Protein AF-A0A941DDN1-F1 (afdb_monomer_lite)

Organism: NCBI:txid2828731

Sequence (204 aa):
MIKHFYTEAQYGYQKQLVKYAGRIYDLDSFNKDPHLANAIAEAEYLRQGVVDERAVRASAGLTMMAAIWVFCLAFFYGMFLPITLFATYSFFDFVLRVFVGVQYSPSMVVSAWISQRVLNMQPEWVSAMPKRFAWTIGVILSGTVAFLFWTGKNGLSTQLICAVCVLFTWMESAFAYCAGCHIYKLLNFKSEACNGASCEVTLK

Radius of gyration: 19.06 Å; chains: 1; bounding box: 53×32×53 Å

InterPro domains:
  IPR025508 Domain of unknown function DUF4395 [PF14340] (51-187)

pLDDT: mean 80.27, std 16.47, range [28.11, 95.62]

Structure (mmCIF, N/CA/C/O backbone):
data_AF-A0A941DDN1-F1
#
_entry.id   AF-A0A941DDN1-F1
#
loop_
_atom_site.group_PDB
_atom_site.id
_atom_site.type_symbol
_atom_site.label_atom_id
_atom_site.label_alt_id
_atom_site.label_comp_id
_atom_site.label_asym_id
_atom_site.label_entity_id
_atom_site.label_seq_id
_atom_site.pdbx_PDB_ins_code
_atom_site.Cartn_x
_atom_site.Cartn_y
_atom_site.Cartn_z
_atom_site.occupancy
_atom_site.B_iso_or_equiv
_atom_site.auth_seq_id
_atom_site.auth_comp_id
_atom_site.auth_asym_id
_atom_site.auth_atom_id
_atom_site.pdbx_PDB_model_num
ATOM 1 N N . MET A 1 1 ? -32.326 -3.052 2.461 1.00 28.55 1 MET A N 1
ATOM 2 C CA . MET A 1 1 ? -31.725 -4.256 1.847 1.00 28.55 1 MET A CA 1
ATOM 3 C C . MET A 1 1 ? -30.256 -3.999 1.467 1.00 28.55 1 MET A C 1
ATOM 5 O O . MET A 1 1 ? -29.885 -4.161 0.321 1.00 28.55 1 MET A O 1
ATOM 9 N N . ILE A 1 2 ? -29.413 -3.572 2.422 1.00 31.44 2 ILE A N 1
ATOM 10 C CA . ILE A 1 2 ? -27.939 -3.480 2.278 1.00 31.44 2 ILE A CA 1
ATOM 11 C C . ILE A 1 2 ? -27.334 -3.793 3.661 1.00 31.44 2 ILE A C 1
ATOM 13 O O . ILE A 1 2 ? -26.754 -2.936 4.316 1.00 31.44 2 ILE A O 1
ATOM 17 N N . LYS A 1 3 ? -27.600 -5.001 4.176 1.00 31.92 3 LYS 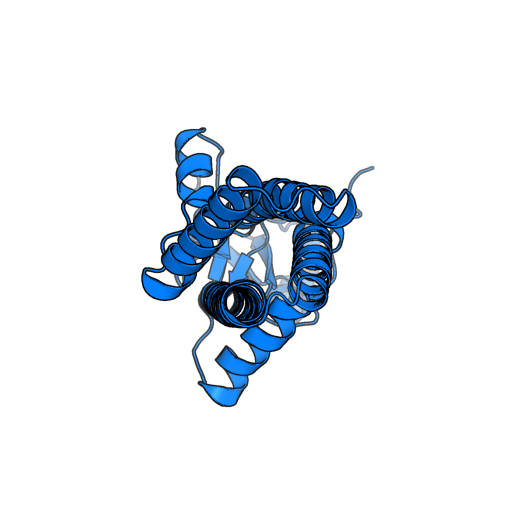A N 1
ATOM 18 C CA . LYS A 1 3 ? -27.091 -5.495 5.474 1.00 31.92 3 LYS A CA 1
ATOM 19 C C . LYS A 1 3 ? -26.046 -6.616 5.316 1.00 31.92 3 LYS A C 1
ATOM 21 O O . LYS A 1 3 ? -25.711 -7.267 6.291 1.00 31.92 3 LYS A O 1
ATOM 26 N N . HIS A 1 4 ? -25.530 -6.848 4.106 1.00 32.06 4 HIS A N 1
ATOM 27 C CA . HIS A 1 4 ? -24.794 -8.080 3.781 1.00 32.06 4 HIS A CA 1
ATOM 28 C C . HIS A 1 4 ? -23.330 -7.925 3.371 1.00 32.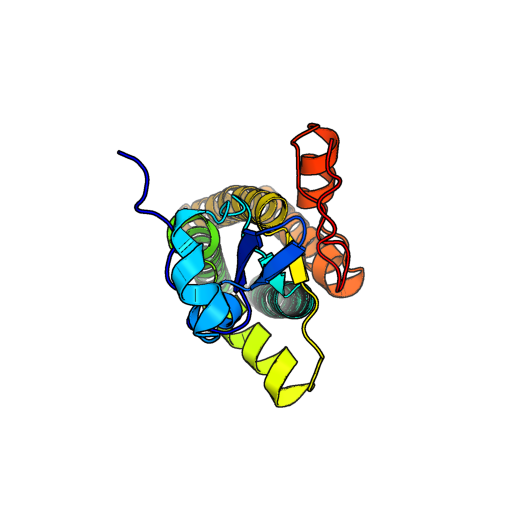06 4 HIS A C 1
ATOM 30 O O . HIS A 1 4 ? -22.778 -8.841 2.779 1.00 32.06 4 HIS A O 1
ATOM 36 N N . PHE A 1 5 ? -22.660 -6.825 3.702 1.00 37.69 5 PHE A N 1
ATOM 37 C CA . PHE A 1 5 ? -21.230 -6.737 3.415 1.00 37.69 5 PHE A CA 1
ATOM 38 C C . PHE A 1 5 ? -20.433 -6.466 4.685 1.00 37.69 5 PHE A C 1
ATOM 40 O O . PHE A 1 5 ? -20.684 -5.478 5.370 1.00 37.69 5 PHE A O 1
ATOM 47 N N . TYR A 1 6 ? -19.462 -7.352 4.921 1.00 36.25 6 TYR A N 1
ATOM 48 C CA . TYR A 1 6 ? -18.425 -7.329 5.956 1.00 36.25 6 TYR A CA 1
ATOM 49 C C . TYR A 1 6 ? -18.826 -7.911 7.318 1.00 36.25 6 TYR A C 1
ATOM 51 O O . TYR A 1 6 ? -18.727 -7.254 8.344 1.00 36.25 6 TYR A O 1
ATOM 59 N N . THR A 1 7 ? -19.231 -9.179 7.316 1.00 37.19 7 THR A N 1
ATOM 60 C CA . THR A 1 7 ? -18.879 -10.109 8.404 1.00 37.19 7 THR A CA 1
ATOM 61 C C . THR A 1 7 ? -17.754 -11.006 7.884 1.00 37.19 7 THR A C 1
ATOM 63 O O . THR A 1 7 ? -17.615 -11.120 6.669 1.00 37.19 7 THR A O 1
ATOM 66 N N . GLU A 1 8 ? -16.963 -11.583 8.789 1.00 39.62 8 GLU A N 1
ATOM 67 C CA . GLU A 1 8 ? -15.705 -12.336 8.593 1.00 39.62 8 GLU A CA 1
ATOM 68 C C . GLU A 1 8 ? -14.453 -11.508 8.934 1.00 39.62 8 GLU A C 1
ATOM 70 O O . GLU A 1 8 ? -13.755 -10.980 8.072 1.00 39.62 8 GLU A O 1
ATOM 75 N N . ALA A 1 9 ? -14.181 -11.418 10.239 1.00 41.25 9 ALA A N 1
ATOM 76 C CA . ALA A 1 9 ? -12.870 -11.142 10.813 1.00 41.25 9 ALA A CA 1
ATOM 77 C C . ALA A 1 9 ? -12.271 -12.483 11.272 1.00 41.25 9 ALA A C 1
ATOM 79 O O . ALA A 1 9 ? -12.445 -12.881 12.417 1.00 41.25 9 ALA A O 1
ATOM 80 N N . GLN A 1 10 ? -11.612 -13.230 10.380 1.00 38.38 10 GLN A N 1
ATOM 81 C CA . GLN A 1 10 ? -11.041 -14.545 10.741 1.00 38.38 10 GLN A CA 1
ATOM 82 C C . GLN A 1 10 ? -9.511 -14.538 10.915 1.00 38.38 10 GLN A C 1
ATOM 84 O O . GLN A 1 10 ? -8.949 -15.535 11.357 1.00 38.38 10 GLN A O 1
ATOM 89 N N . TYR A 1 11 ? -8.821 -13.417 10.651 1.00 44.19 11 TYR A N 1
ATOM 90 C CA . TYR A 1 11 ? -7.345 -13.364 10.663 1.00 44.19 11 TYR A CA 1
ATOM 91 C C . TYR A 1 11 ? -6.697 -12.369 11.645 1.00 44.19 11 TYR A C 1
ATOM 93 O O . TYR A 1 11 ? -5.494 -12.141 11.583 1.00 44.19 11 TYR A O 1
ATOM 101 N N . GLY A 1 12 ? -7.441 -11.809 12.603 1.00 53.00 12 GLY A N 1
ATOM 102 C CA . GLY A 1 12 ? -6.849 -11.163 13.789 1.00 53.00 12 GLY A CA 1
ATOM 103 C C . GLY A 1 12 ? -6.121 -9.822 13.586 1.00 53.00 12 GLY A C 1
ATOM 104 O O . GLY A 1 12 ? -5.553 -9.316 14.549 1.00 53.00 12 GLY A O 1
ATOM 105 N N . TYR A 1 13 ? -6.147 -9.219 12.391 1.00 58.56 13 TYR A N 1
ATOM 106 C CA . TYR A 1 13 ? -5.602 -7.870 12.121 1.00 58.56 13 TYR A CA 1
ATOM 107 C C . TYR A 1 13 ? -6.623 -6.887 11.522 1.00 58.56 13 TYR A C 1
ATOM 109 O O . TYR A 1 13 ? -6.272 -5.753 11.196 1.00 58.56 13 TYR A O 1
ATOM 117 N N . GLN A 1 14 ? -7.891 -7.291 11.409 1.00 69.44 14 GLN A N 1
ATOM 118 C CA . GLN A 1 14 ? -9.034 -6.410 11.170 1.00 69.44 14 GLN A CA 1
ATOM 119 C C . GLN A 1 14 ? -10.155 -6.802 12.140 1.00 69.44 14 GLN A C 1
ATOM 121 O O . GLN A 1 14 ? -10.380 -7.994 12.336 1.00 69.44 14 GLN A O 1
ATOM 126 N N . LYS A 1 15 ? -10.859 -5.828 12.729 1.00 71.25 15 LYS A N 1
ATOM 127 C CA . LYS A 1 15 ? -11.996 -6.071 13.635 1.00 71.25 15 LYS A CA 1
ATOM 128 C C . LYS A 1 15 ? -13.192 -5.192 13.301 1.00 71.25 15 LYS A C 1
ATOM 130 O O . LYS A 1 15 ? -13.040 -4.114 12.717 1.00 71.25 15 LYS A O 1
ATOM 135 N N . GLN A 1 16 ? -14.376 -5.661 13.681 1.00 73.94 16 GLN A N 1
ATOM 136 C CA . GLN A 1 16 ? -15.615 -4.896 13.610 1.00 73.94 16 GLN A CA 1
ATOM 137 C C . GLN A 1 16 ? -16.002 -4.440 15.015 1.00 73.94 16 GLN A C 1
ATOM 139 O O . GLN A 1 16 ? -15.954 -5.223 15.960 1.00 73.94 16 GLN A O 1
ATOM 144 N N . LEU A 1 17 ? -16.377 -3.170 15.151 1.00 73.06 17 LEU A N 1
ATOM 145 C CA . LEU A 1 17 ? -16.712 -2.582 16.442 1.00 73.06 17 LEU A CA 1
ATOM 146 C C . LEU A 1 17 ? -18.216 -2.348 16.565 1.00 73.06 17 LEU A C 1
ATOM 148 O O . LEU A 1 17 ? -18.903 -2.025 15.593 1.00 73.06 17 LEU A O 1
ATOM 152 N N . VAL A 1 18 ? -18.711 -2.482 17.789 1.00 74.12 18 VAL A N 1
ATOM 153 C CA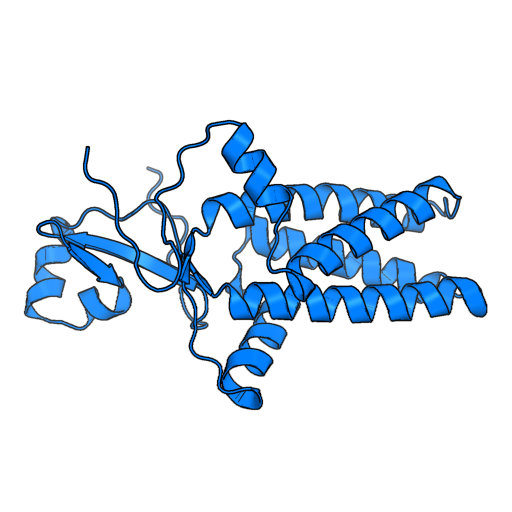 . VAL A 1 18 ? -20.108 -2.254 18.148 1.00 74.12 18 VAL A CA 1
ATOM 154 C C . VAL A 1 18 ? -20.165 -1.299 19.327 1.00 74.12 18 VAL A C 1
ATOM 156 O O . VAL A 1 18 ? -19.365 -1.391 20.256 1.00 74.12 18 VAL A O 1
ATOM 159 N N . LYS A 1 19 ? -21.119 -0.378 19.303 1.00 73.62 19 LYS A N 1
ATOM 160 C CA . LYS A 1 19 ? -21.375 0.564 20.383 1.00 73.62 19 LYS A CA 1
ATOM 161 C C . LYS A 1 19 ? -22.639 0.155 21.137 1.00 73.62 19 LYS A C 1
ATOM 163 O O . LYS A 1 19 ? -23.705 0.020 20.547 1.00 73.62 19 LYS A O 1
ATOM 168 N N . TYR A 1 20 ? -22.523 -0.011 22.450 1.00 72.44 20 TYR A N 1
ATOM 169 C CA . TYR A 1 20 ? -23.627 -0.374 23.338 1.00 72.44 20 TYR A CA 1
ATOM 170 C C . TYR A 1 20 ? -23.495 0.376 24.666 1.00 72.44 20 TYR A C 1
ATOM 172 O O . TYR A 1 20 ? -22.400 0.470 25.222 1.00 72.44 20 TYR A O 1
ATOM 180 N N . ALA A 1 21 ? -24.597 0.953 25.157 1.00 75.44 21 ALA A N 1
ATOM 181 C CA . ALA A 1 21 ? -24.641 1.722 26.408 1.00 75.44 21 ALA A CA 1
ATOM 182 C C . ALA A 1 21 ? -23.532 2.799 26.541 1.00 75.44 21 ALA A C 1
ATOM 184 O O . ALA A 1 21 ? -22.970 3.015 27.613 1.00 75.44 21 ALA A O 1
ATOM 185 N N . GLY A 1 22 ? -23.177 3.462 25.432 1.00 69.81 22 GLY A N 1
ATOM 186 C CA . GLY A 1 22 ? -22.146 4.509 25.400 1.00 69.81 22 GLY A CA 1
ATOM 187 C C . GLY A 1 22 ? -20.694 4.010 25.440 1.00 69.81 22 GLY A C 1
ATOM 188 O O . GLY A 1 22 ? -19.783 4.833 25.413 1.00 69.81 22 GLY A O 1
ATOM 189 N N . ARG A 1 23 ? -20.459 2.692 25.460 1.00 68.44 23 ARG A N 1
ATOM 190 C CA . ARG A 1 23 ? -19.129 2.068 25.364 1.00 68.44 23 ARG A CA 1
ATOM 191 C C . ARG A 1 23 ? -18.968 1.333 24.034 1.00 68.44 23 ARG A C 1
ATOM 193 O O . ARG A 1 23 ? -19.955 0.938 23.414 1.00 68.44 23 ARG A O 1
ATOM 200 N N . ILE A 1 24 ? -17.724 1.159 23.597 1.00 69.94 24 ILE A N 1
ATOM 201 C CA . ILE A 1 24 ? -17.389 0.399 22.388 1.00 69.94 24 ILE A CA 1
ATOM 202 C C . ILE A 1 24 ? -16.845 -0.963 22.789 1.00 69.94 24 ILE A C 1
ATOM 204 O O . ILE A 1 24 ? -15.991 -1.063 23.669 1.00 69.94 24 ILE A O 1
ATOM 208 N N . TYR A 1 25 ? -17.309 -1.988 22.091 1.00 70.06 25 TYR A N 1
ATOM 209 C CA . TYR A 1 25 ? -16.867 -3.360 22.233 1.00 70.06 25 TYR A CA 1
ATOM 210 C C . TYR A 1 25 ? -16.423 -3.907 20.877 1.00 70.06 25 TYR A C 1
ATOM 212 O O . TYR A 1 25 ? -16.949 -3.532 19.826 1.00 70.06 25 TYR A O 1
ATOM 220 N N . ASP A 1 26 ? -15.451 -4.811 20.911 1.00 73.56 26 ASP A N 1
ATOM 221 C CA . ASP A 1 26 ? -15.153 -5.685 19.780 1.00 73.56 26 ASP A CA 1
ATOM 222 C C . ASP A 1 26 ? -16.325 -6.653 19.583 1.00 73.56 26 ASP A C 1
ATOM 224 O O . ASP A 1 26 ? -16.812 -7.218 20.565 1.00 73.56 26 ASP A O 1
ATOM 228 N N . LEU A 1 27 ? -16.787 -6.841 18.346 1.00 74.19 27 LEU A N 1
ATOM 229 C CA . LEU A 1 27 ? -17.940 -7.694 18.046 1.00 74.19 27 LEU A CA 1
ATOM 230 C C . LEU A 1 27 ? -17.730 -9.130 18.552 1.00 74.19 27 LEU A C 1
ATOM 232 O O . LEU A 1 27 ? -18.651 -9.732 19.104 1.00 74.19 27 LEU A O 1
ATOM 236 N N . ASP A 1 28 ? -16.511 -9.656 18.423 1.00 73.81 28 ASP A N 1
ATOM 237 C CA . ASP A 1 28 ? -16.180 -11.017 18.855 1.00 73.81 28 ASP A CA 1
ATOM 238 C C . ASP A 1 28 ? -16.213 -11.168 20.381 1.00 73.81 28 ASP A C 1
ATOM 240 O O . ASP A 1 28 ? -16.624 -12.208 20.899 1.00 73.81 28 ASP A O 1
ATOM 244 N N . SER A 1 29 ? -15.795 -10.133 21.114 1.00 71.38 29 SER A N 1
ATOM 245 C CA . SER A 1 29 ? -15.918 -10.088 22.574 1.00 71.38 29 SER A CA 1
ATOM 246 C C . SER A 1 29 ? -17.378 -9.925 22.990 1.00 71.38 29 SER A C 1
ATOM 248 O O . SER A 1 29 ? -17.846 -10.640 23.869 1.00 71.38 29 SER A O 1
ATOM 250 N N . PHE A 1 30 ? -18.117 -9.052 22.301 1.00 73.81 30 PHE A N 1
ATOM 251 C CA . PHE A 1 30 ? -19.527 -8.776 22.566 1.00 73.81 30 PHE A CA 1
ATOM 252 C C . PHE A 1 30 ? -20.404 -10.024 22.418 1.00 73.81 30 PHE A C 1
ATOM 254 O O . PHE A 1 30 ? -21.305 -10.250 23.218 1.00 73.81 30 PHE A O 1
ATOM 261 N N . ASN A 1 31 ? -20.121 -10.859 21.416 1.00 75.94 31 ASN A N 1
ATOM 262 C CA . ASN A 1 31 ? -20.878 -12.082 21.157 1.00 75.94 31 ASN A CA 1
ATOM 263 C C . ASN A 1 31 ? -20.503 -13.242 22.104 1.00 75.94 31 ASN A C 1
ATOM 265 O O . ASN A 1 31 ? -21.291 -14.164 22.296 1.00 75.94 31 ASN A O 1
ATOM 269 N N . LYS A 1 32 ? -19.304 -13.216 22.705 1.00 80.88 32 LYS A N 1
ATOM 270 C CA . LYS A 1 32 ? -18.863 -14.236 23.673 1.00 80.88 32 LYS A CA 1
ATOM 271 C C . LYS A 1 32 ? -19.461 -14.043 25.064 1.00 80.88 32 LYS A C 1
ATOM 273 O O . LYS A 1 32 ? -19.631 -15.030 25.775 1.00 80.88 32 LYS A O 1
ATOM 278 N N . ASP A 1 33 ? -19.775 -12.809 25.448 1.00 78.50 33 ASP A N 1
ATOM 279 C CA . ASP A 1 33 ? -20.351 -12.507 26.756 1.00 78.50 33 ASP A CA 1
ATOM 280 C C . ASP A 1 33 ? -21.868 -12.767 26.750 1.00 78.50 33 ASP A C 1
ATOM 282 O O . ASP A 1 33 ? -22.607 -12.011 26.124 1.00 78.50 33 ASP A O 1
ATOM 286 N N . PRO A 1 34 ? -22.398 -13.772 27.475 1.00 77.81 34 PRO A N 1
ATOM 287 C CA . PRO A 1 34 ? -23.816 -14.147 27.391 1.00 77.81 34 PRO A CA 1
ATOM 288 C C . PRO A 1 34 ? -24.779 -13.042 27.858 1.00 77.81 34 PRO A C 1
ATOM 290 O O . PRO A 1 34 ? -25.910 -12.961 27.383 1.00 77.81 34 PRO A O 1
ATOM 293 N N . HIS A 1 35 ? -24.336 -1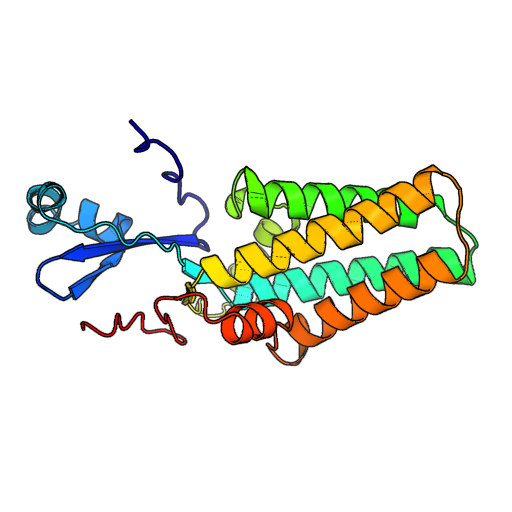2.155 28.756 1.00 74.56 35 HIS A N 1
ATOM 294 C CA . HIS A 1 35 ? -25.113 -10.984 29.180 1.00 74.56 35 HIS A CA 1
ATOM 295 C C . HIS A 1 35 ? -25.179 -9.883 28.111 1.00 74.56 35 HIS A C 1
ATOM 297 O O . HIS A 1 35 ? -26.161 -9.146 28.061 1.00 74.56 35 HIS A O 1
ATOM 303 N N . LEU A 1 36 ? -24.152 -9.773 27.265 1.00 74.38 36 LEU A N 1
ATOM 304 C CA . LEU A 1 36 ? -24.033 -8.754 26.222 1.00 74.38 36 LEU A CA 1
ATOM 305 C C . LEU A 1 36 ? -24.577 -9.263 24.877 1.00 74.38 36 LEU A C 1
ATOM 307 O O . LEU A 1 36 ? -25.210 -8.511 24.144 1.00 74.38 36 LEU A O 1
ATOM 311 N N . ALA A 1 37 ? -24.441 -10.562 24.603 1.00 71.44 37 ALA A N 1
ATOM 312 C CA . ALA A 1 37 ? -24.951 -11.230 23.409 1.00 71.44 37 ALA A CA 1
ATOM 313 C C . ALA A 1 37 ? -26.476 -11.073 23.246 1.00 71.44 37 ALA A C 1
ATOM 315 O O . ALA A 1 37 ? -26.977 -10.895 22.137 1.00 71.44 37 ALA A O 1
ATOM 316 N N . ASN A 1 38 ? -27.228 -11.039 24.350 1.00 75.94 38 ASN A N 1
ATOM 317 C CA . ASN A 1 38 ? -28.671 -10.772 24.312 1.00 75.94 38 ASN A CA 1
ATOM 318 C C . ASN A 1 38 ? -29.007 -9.315 23.946 1.00 75.94 38 ASN A C 1
ATOM 320 O O . ASN A 1 38 ? -30.122 -9.032 23.516 1.00 75.94 38 ASN A O 1
ATOM 324 N N . ALA A 1 39 ? -28.044 -8.400 24.073 1.00 74.25 39 ALA A N 1
ATOM 325 C CA . ALA A 1 39 ? -28.189 -6.983 23.768 1.00 74.25 39 ALA A CA 1
ATOM 326 C C . ALA A 1 39 ? -27.705 -6.603 22.352 1.00 74.25 39 ALA A C 1
ATOM 328 O O . ALA A 1 39 ? -27.707 -5.424 21.998 1.00 74.25 39 ALA A O 1
ATOM 329 N N . ILE A 1 40 ? -27.335 -7.577 21.502 1.00 71.44 40 ILE A N 1
ATOM 330 C CA . ILE A 1 40 ? -26.904 -7.331 20.106 1.00 71.44 40 ILE A CA 1
ATOM 331 C C . ILE A 1 40 ? -27.977 -6.565 19.318 1.00 71.44 40 ILE A C 1
ATOM 333 O O . ILE A 1 40 ? -27.647 -5.737 18.471 1.00 71.44 40 ILE A O 1
ATOM 337 N N . ALA A 1 41 ? -29.260 -6.803 19.611 1.00 71.25 41 ALA A N 1
ATOM 338 C CA . ALA A 1 41 ? -30.376 -6.130 18.945 1.00 71.25 41 ALA A CA 1
ATOM 339 C C . ALA A 1 41 ? -30.418 -4.610 19.195 1.00 71.25 41 ALA A C 1
ATOM 341 O O . ALA A 1 41 ? -30.941 -3.871 18.363 1.00 71.25 41 ALA A O 1
ATOM 342 N N . GLU A 1 42 ? -29.860 -4.147 20.315 1.00 75.75 42 GLU A N 1
ATOM 343 C CA . GLU A 1 42 ? -29.825 -2.736 20.720 1.00 75.75 42 GLU A CA 1
ATOM 344 C C . GLU A 1 42 ? -28.501 -2.053 20.358 1.00 75.75 42 GLU A C 1
ATOM 346 O O . GLU A 1 42 ? -28.347 -0.839 20.500 1.00 75.75 42 GLU A O 1
ATOM 351 N N . ALA A 1 43 ? -27.524 -2.834 19.908 1.00 68.25 43 ALA A N 1
ATOM 352 C CA . ALA A 1 43 ? -26.171 -2.373 19.704 1.00 68.25 43 ALA A CA 1
ATOM 353 C C . ALA A 1 43 ? -26.023 -1.672 18.337 1.00 68.25 43 ALA A C 1
ATOM 355 O O . ALA A 1 43 ? -26.427 -2.181 17.288 1.00 68.25 43 ALA A O 1
ATOM 356 N N . GLU A 1 44 ? -25.429 -0.478 18.335 1.00 72.25 44 GLU A N 1
ATOM 357 C CA . GLU A 1 44 ? -25.160 0.294 17.124 1.00 72.25 44 GLU A CA 1
ATOM 358 C C . GLU A 1 44 ? -23.852 -0.207 16.500 1.00 72.25 44 GLU A C 1
ATOM 360 O O . GLU A 1 44 ? -22.763 -0.005 17.042 1.00 72.25 44 GLU A O 1
ATOM 365 N N . TYR A 1 45 ? -23.939 -0.884 15.354 1.00 66.12 45 TYR A N 1
ATOM 366 C CA . TYR A 1 45 ? -22.749 -1.283 14.604 1.00 66.12 45 TYR A CA 1
ATOM 367 C C . TYR A 1 45 ? -22.003 -0.040 14.127 1.00 66.12 45 TYR A C 1
ATOM 369 O O . TYR A 1 45 ? -22.536 0.744 13.335 1.00 66.12 45 TYR A O 1
ATOM 377 N N . LEU A 1 46 ? -20.747 0.110 14.552 1.00 66.12 46 LEU A N 1
ATOM 378 C CA . LEU A 1 46 ? -19.901 1.149 13.992 1.00 66.12 46 LEU A CA 1
ATOM 379 C C . LEU A 1 46 ? -19.643 0.803 12.531 1.00 66.12 46 LEU A C 1
ATOM 381 O O . LEU A 1 46 ? -19.259 -0.312 12.169 1.00 66.12 46 LEU A O 1
ATOM 385 N N . ARG A 1 47 ? -19.877 1.786 11.661 1.00 60.28 47 ARG A N 1
ATOM 386 C CA . ARG A 1 47 ? -19.739 1.611 10.210 1.00 60.28 47 ARG A CA 1
ATOM 387 C C . ARG A 1 47 ? -18.279 1.412 9.790 1.00 60.28 47 ARG A C 1
ATOM 389 O O . ARG A 1 47 ? -18.011 1.102 8.630 1.00 60.28 47 ARG A O 1
ATOM 396 N N . GLN A 1 48 ? -17.342 1.629 10.711 1.00 68.31 48 GLN A N 1
ATOM 397 C CA . GLN A 1 48 ? -15.910 1.636 10.469 1.00 68.31 48 GLN A CA 1
ATOM 398 C C . GLN A 1 48 ? -15.271 0.398 11.098 1.00 68.31 48 GLN A C 1
ATOM 400 O O . GLN A 1 48 ? -15.287 0.215 12.312 1.00 68.31 48 GLN A O 1
ATOM 405 N N . GLY A 1 49 ? -14.688 -0.452 10.250 1.00 75.25 49 GLY A N 1
ATOM 406 C CA . GLY A 1 49 ? -13.754 -1.473 10.713 1.00 75.25 49 GLY A CA 1
ATOM 407 C C . GLY A 1 49 ? -12.458 -0.833 11.210 1.00 75.25 49 GLY A C 1
ATOM 408 O O . GLY A 1 49 ? -12.128 0.297 10.836 1.00 75.25 49 GLY A O 1
ATOM 409 N N . VAL A 1 50 ? -11.703 -1.572 12.012 1.00 79.00 50 VAL A N 1
ATOM 410 C CA . VAL A 1 50 ? -10.345 -1.203 12.431 1.00 79.00 50 VAL A CA 1
ATOM 411 C C . VAL A 1 50 ? -9.331 -2.177 11.861 1.00 79.00 50 VAL A C 1
ATOM 413 O O . VAL A 1 50 ? -9.662 -3.337 11.627 1.00 79.00 50 VAL A O 1
ATOM 416 N N . VAL A 1 51 ? -8.112 -1.704 11.629 1.00 83.38 51 VAL A N 1
ATOM 417 C CA . VAL A 1 51 ? -6.983 -2.485 11.111 1.00 83.38 51 VAL A CA 1
ATOM 418 C C . VAL A 1 51 ? -5.772 -2.270 12.018 1.00 83.38 51 VAL A C 1
ATOM 420 O O . VAL A 1 51 ? -5.622 -1.196 12.598 1.00 83.38 51 VAL A O 1
ATOM 423 N N . ASP A 1 52 ? -4.920 -3.286 12.144 1.00 86.00 52 ASP A N 1
ATOM 424 C CA . ASP A 1 52 ? -3.635 -3.178 12.841 1.00 86.00 52 ASP A CA 1
ATOM 425 C C . ASP A 1 52 ? -2.622 -2.349 12.025 1.00 86.00 52 ASP A C 1
ATOM 427 O O . ASP A 1 52 ? -2.138 -2.772 10.970 1.00 86.00 52 ASP A O 1
ATOM 431 N N . GLU A 1 53 ? -2.271 -1.168 12.529 1.00 86.81 53 GLU A N 1
ATOM 432 C CA . GLU A 1 53 ? -1.330 -0.231 11.912 1.00 86.81 53 GLU A CA 1
ATOM 433 C C . GLU A 1 53 ? 0.060 -0.842 11.747 1.00 86.81 53 GLU A C 1
ATOM 435 O O . GLU A 1 53 ? 0.735 -0.604 10.742 1.00 86.81 53 GLU A O 1
ATOM 440 N N . ARG A 1 54 ? 0.496 -1.678 12.695 1.00 87.69 54 ARG A N 1
ATOM 441 C CA . ARG A 1 54 ? 1.827 -2.294 12.638 1.00 87.69 54 ARG A CA 1
ATOM 442 C C . ARG A 1 54 ? 1.901 -3.328 11.524 1.00 87.69 54 ARG A C 1
ATOM 444 O O . ARG A 1 54 ? 2.879 -3.347 10.777 1.00 87.69 54 ARG A O 1
ATOM 451 N N . ALA A 1 55 ? 0.849 -4.129 11.358 1.00 89.50 55 ALA A N 1
ATOM 452 C CA . ALA A 1 55 ? 0.736 -5.071 10.247 1.00 89.50 55 ALA A CA 1
ATOM 453 C C . ALA A 1 55 ? 0.686 -4.349 8.888 1.00 89.50 55 ALA A C 1
ATOM 455 O O . ALA A 1 55 ? 1.343 -4.781 7.936 1.00 89.50 55 ALA A O 1
ATOM 456 N N . VAL A 1 56 ? -0.033 -3.223 8.797 1.00 90.69 56 VAL A N 1
ATOM 457 C CA . VAL A 1 56 ? -0.097 -2.401 7.575 1.00 90.69 56 VAL A CA 1
ATOM 458 C C . VAL A 1 56 ? 1.277 -1.835 7.221 1.00 90.69 56 VAL A C 1
ATOM 460 O O . VAL A 1 56 ? 1.718 -1.993 6.079 1.00 90.69 56 VAL A O 1
ATOM 463 N N . ARG A 1 57 ? 1.993 -1.255 8.190 1.00 91.38 57 ARG A N 1
ATOM 464 C CA . ARG A 1 57 ? 3.348 -0.712 7.993 1.00 91.38 57 ARG A CA 1
ATOM 465 C C . ARG A 1 57 ? 4.355 -1.786 7.596 1.00 91.38 57 ARG A C 1
ATOM 467 O O . ARG A 1 57 ? 5.154 -1.569 6.686 1.00 91.38 57 ARG A O 1
ATOM 474 N N . ALA A 1 58 ? 4.281 -2.961 8.220 1.00 92.75 58 ALA A N 1
ATOM 475 C CA . ALA A 1 58 ? 5.094 -4.109 7.833 1.00 92.75 58 ALA A CA 1
ATOM 476 C C . ALA A 1 58 ? 4.786 -4.562 6.393 1.00 92.75 58 ALA A C 1
ATOM 478 O O . ALA A 1 58 ? 5.7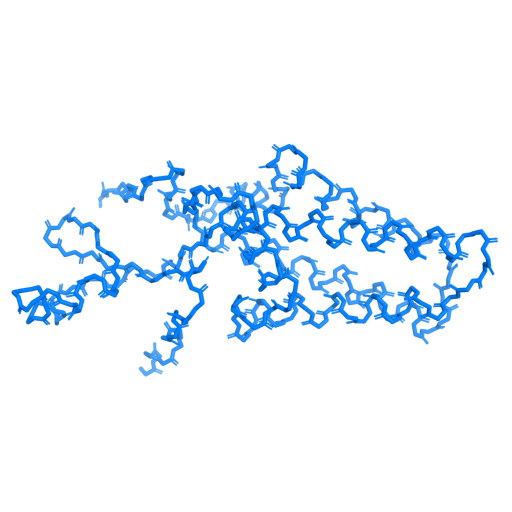07 -4.891 5.647 1.00 92.75 58 ALA A O 1
ATOM 479 N N . SER A 1 59 ? 3.516 -4.514 5.962 1.00 93.06 59 SER A N 1
ATOM 480 C CA . SER A 1 59 ? 3.140 -4.847 4.579 1.00 93.06 59 SER A CA 1
ATOM 481 C C . SER A 1 59 ? 3.741 -3.861 3.578 1.00 93.06 59 SER A C 1
ATOM 483 O O . SER A 1 59 ? 4.289 -4.282 2.561 1.00 93.06 59 SER A O 1
ATOM 485 N N . ALA A 1 60 ? 3.715 -2.561 3.900 1.00 93.62 60 ALA A N 1
ATOM 486 C CA . ALA A 1 60 ? 4.310 -1.518 3.073 1.00 93.62 60 ALA A CA 1
ATOM 487 C C . ALA A 1 60 ? 5.823 -1.738 2.925 1.00 93.62 60 ALA A C 1
ATOM 489 O O . ALA A 1 60 ? 6.333 -1.738 1.805 1.00 93.62 60 ALA A O 1
ATOM 490 N N . GLY A 1 61 ? 6.520 -2.035 4.029 1.00 94.00 61 GLY A N 1
ATOM 491 C CA . GLY A 1 61 ? 7.948 -2.364 4.016 1.00 94.00 61 GLY A CA 1
ATOM 492 C C . GLY A 1 61 ? 8.274 -3.595 3.162 1.00 94.00 61 GLY A C 1
ATOM 493 O O . GLY A 1 61 ? 9.195 -3.548 2.350 1.00 94.00 61 GLY A O 1
ATOM 494 N N . LEU A 1 62 ? 7.478 -4.666 3.268 1.00 94.06 62 LEU A N 1
ATOM 495 C CA . LEU A 1 62 ? 7.655 -5.879 2.462 1.00 94.06 62 LEU A CA 1
ATOM 496 C C . LEU A 1 62 ? 7.481 -5.596 0.961 1.00 94.06 62 LEU A C 1
ATOM 498 O O . LEU A 1 62 ? 8.325 -5.982 0.151 1.00 94.06 62 LEU A O 1
ATOM 502 N N . THR A 1 63 ? 6.410 -4.887 0.589 1.00 93.81 63 THR A N 1
ATOM 503 C CA . THR A 1 63 ? 6.160 -4.519 -0.814 1.00 93.81 63 THR A CA 1
ATOM 504 C C . THR A 1 63 ? 7.231 -3.582 -1.362 1.00 93.81 63 THR A C 1
ATOM 506 O O . THR A 1 63 ? 7.640 -3.739 -2.508 1.00 93.81 63 THR A O 1
ATOM 509 N N . MET A 1 64 ? 7.745 -2.665 -0.540 1.00 94.88 64 MET A N 1
ATOM 510 C CA . MET A 1 64 ? 8.828 -1.760 -0.908 1.00 94.88 64 MET A CA 1
ATOM 511 C C . MET A 1 64 ? 10.126 -2.526 -1.183 1.00 94.88 64 MET A C 1
ATOM 513 O O . MET A 1 64 ? 10.761 -2.295 -2.209 1.00 94.88 64 MET A O 1
ATOM 517 N N . MET A 1 65 ? 10.515 -3.461 -0.309 1.00 95.06 65 MET A N 1
ATOM 518 C CA . MET A 1 65 ? 11.716 -4.281 -0.515 1.00 95.06 65 MET A CA 1
ATOM 519 C C . MET A 1 65 ? 11.622 -5.101 -1.804 1.00 95.06 65 MET A C 1
ATOM 521 O O . MET A 1 65 ? 12.568 -5.118 -2.591 1.00 95.06 65 MET A O 1
ATOM 525 N N . ALA A 1 66 ? 10.469 -5.728 -2.055 1.00 94.94 66 ALA A N 1
ATOM 526 C CA . ALA A 1 66 ? 10.229 -6.469 -3.289 1.00 94.94 66 ALA A CA 1
ATOM 527 C C . ALA A 1 66 ? 10.267 -5.554 -4.528 1.00 94.94 66 ALA A C 1
ATOM 529 O O . ALA A 1 66 ? 10.900 -5.900 -5.525 1.00 94.94 66 ALA A O 1
ATOM 530 N N . ALA A 1 67 ? 9.664 -4.363 -4.448 1.00 93.38 67 ALA A N 1
ATOM 531 C CA . ALA A 1 67 ? 9.673 -3.381 -5.528 1.00 93.38 67 ALA A CA 1
ATOM 532 C C . ALA A 1 67 ? 11.093 -2.904 -5.862 1.00 93.38 67 ALA A C 1
ATOM 534 O O . ALA A 1 67 ? 11.464 -2.878 -7.033 1.00 93.38 67 ALA A O 1
ATOM 535 N N . ILE A 1 68 ? 11.902 -2.572 -4.849 1.00 93.50 68 ILE A N 1
ATOM 536 C CA . ILE A 1 68 ? 13.299 -2.153 -5.028 1.00 93.50 68 ILE A CA 1
ATOM 537 C C . ILE A 1 68 ? 14.119 -3.288 -5.640 1.00 93.50 68 ILE A C 1
ATOM 539 O O . ILE A 1 68 ? 14.861 -3.059 -6.592 1.00 93.50 68 ILE A O 1
ATOM 543 N N . TRP A 1 69 ? 13.970 -4.516 -5.137 1.00 94.44 69 TRP A N 1
ATOM 544 C CA . TRP A 1 69 ? 14.707 -5.668 -5.654 1.00 94.44 69 TRP A CA 1
ATOM 545 C C . TRP A 1 69 ? 14.432 -5.895 -7.142 1.00 94.44 69 TRP A C 1
ATOM 547 O O . TRP A 1 69 ? 15.353 -5.993 -7.953 1.00 94.44 69 TRP A O 1
ATOM 557 N N . VAL A 1 70 ? 13.158 -5.896 -7.516 1.00 93.69 70 VAL A N 1
ATOM 558 C CA . VAL A 1 70 ? 12.731 -6.107 -8.895 1.00 93.69 70 VAL A CA 1
ATOM 559 C C . VAL A 1 70 ? 13.083 -4.917 -9.799 1.00 93.69 70 VAL A C 1
ATOM 561 O O . VAL A 1 70 ? 13.447 -5.113 -10.960 1.00 93.69 70 VAL A O 1
ATOM 564 N N . PHE A 1 71 ? 13.055 -3.690 -9.273 1.00 89.94 71 PHE A N 1
ATOM 565 C CA . PHE A 1 71 ? 13.538 -2.503 -9.978 1.00 89.94 71 PHE A CA 1
ATOM 566 C C . PHE A 1 71 ? 15.041 -2.585 -10.272 1.00 89.94 71 PHE A C 1
ATOM 568 O O . PHE A 1 71 ? 15.453 -2.339 -11.404 1.00 89.94 71 PHE A O 1
ATOM 575 N N . CYS A 1 72 ? 15.857 -2.998 -9.299 1.00 91.31 72 CYS A N 1
ATOM 576 C CA . CYS A 1 72 ? 17.288 -3.228 -9.501 1.00 91.31 72 CYS A CA 1
ATOM 577 C C . CYS A 1 72 ? 17.538 -4.306 -10.564 1.00 91.31 72 CYS A C 1
ATOM 579 O O . CYS A 1 72 ? 18.387 -4.117 -11.432 1.00 91.31 72 CYS A O 1
ATOM 581 N N . LEU A 1 73 ? 16.779 -5.408 -10.550 1.00 91.81 73 LEU A N 1
ATOM 582 C CA . LEU A 1 73 ? 16.884 -6.442 -11.585 1.00 91.81 73 LEU A CA 1
ATOM 583 C C . LEU A 1 73 ? 16.590 -5.888 -12.985 1.00 91.81 73 LEU A C 1
ATOM 585 O O . LEU A 1 73 ? 17.337 -6.156 -13.926 1.00 91.81 73 LEU A O 1
ATOM 589 N N . ALA A 1 74 ? 15.540 -5.078 -13.121 1.00 89.12 74 ALA A N 1
ATOM 590 C CA . ALA A 1 74 ? 15.205 -4.443 -14.390 1.00 89.12 74 ALA A CA 1
ATOM 591 C C . ALA A 1 74 ? 16.276 -3.432 -14.838 1.00 89.12 74 ALA A C 1
ATOM 593 O O . ALA A 1 74 ? 16.619 -3.400 -16.017 1.00 89.12 74 ALA A O 1
ATOM 594 N N . PHE A 1 75 ? 16.827 -2.635 -13.916 1.00 86.12 75 PHE A N 1
ATOM 595 C CA . PHE A 1 75 ? 17.808 -1.592 -14.228 1.00 86.12 75 PHE A CA 1
ATOM 596 C C . PHE A 1 75 ? 19.196 -2.150 -14.571 1.00 86.12 75 PHE A C 1
ATOM 598 O O . PHE A 1 75 ? 19.785 -1.747 -15.568 1.00 86.12 75 PHE A O 1
ATOM 605 N N . PHE A 1 76 ? 19.718 -3.083 -13.769 1.00 89.44 76 PHE A N 1
ATOM 606 C CA . PHE A 1 76 ? 21.070 -3.622 -13.955 1.00 89.44 76 PHE A CA 1
ATOM 607 C C . PHE A 1 76 ? 21.132 -4.744 -14.993 1.00 89.44 76 PHE A C 1
ATOM 609 O O . PHE A 1 76 ? 22.094 -4.813 -15.753 1.00 89.44 76 PHE A O 1
ATOM 616 N N . TYR A 1 77 ? 20.123 -5.620 -15.032 1.00 90.12 77 TYR A N 1
ATOM 617 C CA . TYR A 1 77 ? 20.133 -6.813 -15.887 1.00 90.12 77 TYR A CA 1
ATOM 618 C C . TYR A 1 77 ? 19.197 -6.703 -17.097 1.00 90.12 77 TYR A C 1
ATOM 620 O O . TYR A 1 77 ? 19.130 -7.633 -17.897 1.00 90.12 77 TYR A O 1
ATOM 628 N N . GLY A 1 78 ? 18.442 -5.606 -17.241 1.00 85.69 78 GLY A N 1
ATOM 629 C CA . GLY A 1 78 ? 17.501 -5.422 -18.354 1.00 85.69 78 GLY A CA 1
ATOM 630 C C . GLY A 1 78 ? 16.334 -6.417 -18.355 1.00 85.69 78 GLY A C 1
ATOM 631 O O . GLY A 1 78 ? 15.642 -6.570 -19.361 1.00 85.69 78 GLY A O 1
ATOM 632 N N . MET A 1 79 ? 16.108 -7.129 -17.246 1.00 88.31 79 MET A N 1
ATOM 633 C CA . MET A 1 79 ? 15.054 -8.135 -17.144 1.00 88.31 79 MET A CA 1
ATOM 634 C C . MET A 1 79 ? 13.720 -7.465 -16.801 1.00 88.31 79 MET A C 1
ATOM 636 O O . MET A 1 79 ? 13.448 -7.152 -15.644 1.00 88.31 79 MET A O 1
ATOM 640 N N . PHE A 1 80 ? 12.858 -7.275 -17.803 1.00 86.88 80 PHE A N 1
ATOM 641 C CA . PHE A 1 80 ? 11.543 -6.638 -17.619 1.00 86.88 80 PHE A CA 1
ATOM 642 C C . PHE A 1 80 ? 10.425 -7.606 -17.202 1.00 86.88 80 PHE A C 1
ATOM 644 O O . PHE A 1 80 ? 9.363 -7.179 -16.743 1.00 86.88 80 PHE A O 1
ATOM 651 N N . LEU A 1 81 ? 10.645 -8.917 -17.326 1.00 89.88 81 LEU A N 1
ATOM 652 C CA . LEU A 1 81 ? 9.650 -9.914 -16.930 1.00 89.88 81 LEU A CA 1
ATOM 653 C C . LEU A 1 81 ? 9.352 -9.875 -15.414 1.00 89.88 81 LEU A C 1
ATOM 655 O O . LEU A 1 81 ? 8.175 -9.788 -15.061 1.00 89.88 81 LEU A O 1
ATOM 659 N N . PRO A 1 82 ? 10.354 -9.843 -14.505 1.00 92.19 82 PRO A N 1
ATOM 660 C CA . PRO A 1 82 ? 10.097 -9.789 -13.064 1.00 92.19 82 PRO A CA 1
ATOM 661 C C . PRO A 1 82 ? 9.300 -8.552 -12.631 1.00 92.19 82 PRO A C 1
ATOM 663 O O . PRO A 1 82 ? 8.388 -8.672 -11.816 1.00 92.19 82 PRO A O 1
ATOM 666 N N . ILE A 1 83 ? 9.591 -7.374 -13.201 1.00 91.69 83 ILE A N 1
ATOM 667 C CA . ILE A 1 83 ? 8.887 -6.125 -12.857 1.00 91.69 83 ILE A CA 1
ATOM 668 C C . ILE A 1 83 ? 7.456 -6.100 -13.365 1.00 91.69 83 ILE A C 1
ATOM 670 O O . ILE A 1 83 ? 6.567 -5.645 -12.649 1.00 91.69 83 ILE A O 1
ATOM 674 N N . THR A 1 84 ? 7.214 -6.685 -14.536 1.00 91.81 84 THR A N 1
ATOM 675 C CA . THR A 1 84 ? 5.861 -6.843 -15.072 1.00 91.81 84 THR A CA 1
ATOM 676 C C . THR A 1 84 ? 5.031 -7.751 -14.163 1.00 91.81 84 THR A C 1
ATOM 678 O O . THR A 1 84 ? 3.931 -7.377 -13.755 1.00 91.81 84 THR A O 1
ATOM 681 N N . LEU A 1 85 ? 5.581 -8.905 -13.764 1.00 94.56 85 LEU A N 1
ATOM 682 C CA . LEU A 1 85 ? 4.909 -9.836 -12.853 1.00 94.56 85 LEU A CA 1
ATOM 683 C C . LEU A 1 85 ? 4.645 -9.195 -11.487 1.00 94.56 85 LEU A C 1
ATOM 685 O O . LEU A 1 85 ? 3.522 -9.249 -10.986 1.00 94.56 85 LEU A O 1
ATOM 689 N N . PHE A 1 86 ? 5.634 -8.516 -10.909 1.00 94.94 86 PHE A N 1
ATOM 690 C CA . PHE A 1 86 ? 5.471 -7.847 -9.622 1.00 94.94 86 PHE A CA 1
ATOM 691 C C . PHE A 1 86 ? 4.442 -6.705 -9.665 1.00 94.94 86 PHE A C 1
ATOM 693 O O . PHE A 1 86 ? 3.641 -6.564 -8.738 1.00 94.94 86 PHE A O 1
ATOM 700 N N . ALA A 1 87 ? 4.418 -5.913 -10.741 1.00 93.62 87 ALA A N 1
ATOM 701 C CA . ALA A 1 87 ? 3.422 -4.860 -10.927 1.00 93.62 87 ALA A CA 1
ATOM 702 C C . ALA A 1 87 ? 2.004 -5.443 -11.021 1.00 93.62 87 ALA A C 1
ATOM 704 O O . ALA A 1 87 ? 1.097 -4.950 -10.349 1.00 93.62 87 ALA A O 1
ATOM 705 N N . THR A 1 88 ? 1.818 -6.529 -11.784 1.00 94.94 88 THR A N 1
ATOM 706 C CA . THR A 1 88 ? 0.519 -7.220 -11.846 1.00 94.94 88 THR A CA 1
ATOM 707 C C . THR A 1 88 ? 0.102 -7.797 -10.499 1.00 94.94 88 THR A C 1
ATOM 709 O O . THR A 1 88 ? -1.032 -7.592 -10.078 1.00 94.94 88 THR A O 1
ATOM 712 N N . TYR A 1 89 ? 1.020 -8.451 -9.783 1.00 95.44 89 TYR A N 1
ATOM 713 C CA . TYR A 1 89 ? 0.774 -8.957 -8.436 1.00 95.44 89 TYR A CA 1
ATOM 714 C C . TYR A 1 89 ? 0.337 -7.835 -7.488 1.00 95.44 89 TYR A C 1
ATOM 716 O O . TYR A 1 89 ? -0.682 -7.967 -6.818 1.00 95.44 89 TYR A O 1
ATOM 724 N N . SER A 1 90 ? 1.060 -6.711 -7.478 1.00 94.44 90 SER A N 1
ATOM 725 C CA . SER A 1 90 ? 0.754 -5.568 -6.609 1.00 94.44 90 SER A CA 1
ATOM 726 C C . SER A 1 90 ? -0.619 -4.972 -6.918 1.00 94.44 90 SER A C 1
ATOM 728 O O . SER A 1 90 ? -1.362 -4.625 -6.003 1.00 94.44 90 SER A O 1
ATOM 730 N N . PHE A 1 91 ? -0.989 -4.899 -8.200 1.00 95.62 91 PHE A N 1
ATOM 731 C CA . PHE A 1 91 ? -2.323 -4.474 -8.612 1.00 95.62 91 PHE A CA 1
ATOM 732 C C . PHE A 1 91 ? -3.414 -5.388 -8.044 1.00 95.62 91 PHE A C 1
ATOM 734 O O . PHE A 1 91 ? -4.338 -4.902 -7.390 1.00 95.62 91 PHE A O 1
ATOM 741 N N . PHE A 1 92 ? -3.292 -6.706 -8.230 1.00 95.12 92 PHE A N 1
ATOM 742 C CA . PHE A 1 92 ? -4.268 -7.654 -7.689 1.00 95.12 92 PHE A CA 1
ATOM 743 C C . PHE A 1 92 ? -4.309 -7.640 -6.159 1.00 95.12 92 PHE A C 1
ATOM 745 O O . PHE A 1 92 ? -5.395 -7.677 -5.586 1.00 95.12 92 PHE A O 1
ATOM 752 N N . ASP A 1 93 ? -3.162 -7.517 -5.494 1.00 94.06 93 ASP A N 1
ATOM 753 C CA . ASP A 1 93 ? -3.086 -7.413 -4.037 1.00 94.06 93 ASP A CA 1
ATOM 754 C C . ASP A 1 93 ? -3.874 -6.197 -3.516 1.00 94.06 93 ASP A C 1
ATOM 756 O O . ASP A 1 93 ? -4.716 -6.341 -2.627 1.00 94.06 93 ASP A O 1
ATOM 760 N N . PHE A 1 94 ? -3.709 -5.015 -4.122 1.00 93.44 94 PHE A N 1
ATOM 761 C CA . PHE A 1 94 ? -4.492 -3.834 -3.744 1.00 93.44 94 PHE A CA 1
ATOM 762 C C . PHE A 1 94 ? -5.980 -3.956 -4.092 1.00 93.44 94 PHE A C 1
ATOM 764 O O . PHE A 1 94 ? -6.826 -3.516 -3.310 1.00 93.44 94 PHE A O 1
ATOM 771 N N . VAL A 1 95 ? -6.326 -4.578 -5.222 1.00 93.75 95 VAL A N 1
ATOM 772 C CA . VAL A 1 95 ? -7.725 -4.851 -5.591 1.00 93.75 95 VAL A CA 1
ATOM 773 C C . VAL A 1 95 ? -8.385 -5.749 -4.542 1.00 93.75 95 VAL A C 1
ATOM 775 O O . VAL A 1 95 ? -9.482 -5.436 -4.074 1.00 93.75 95 VAL A O 1
ATOM 778 N N . LEU A 1 96 ? -7.708 -6.813 -4.100 1.00 91.25 96 LEU A N 1
ATOM 779 C CA . LEU A 1 96 ? -8.210 -7.695 -3.044 1.00 91.25 96 LEU A CA 1
ATOM 780 C C . LEU A 1 96 ? -8.455 -6.927 -1.739 1.00 91.25 96 LEU A C 1
ATOM 782 O O . LEU A 1 96 ? -9.541 -7.046 -1.168 1.00 91.25 96 LEU A O 1
ATOM 786 N N . ARG A 1 97 ? -7.511 -6.069 -1.318 1.00 88.94 97 ARG A N 1
ATOM 787 C CA . ARG A 1 97 ? -7.657 -5.220 -0.117 1.00 88.94 97 ARG A CA 1
ATOM 788 C C . ARG A 1 97 ? -8.875 -4.297 -0.183 1.00 88.94 97 ARG A C 1
ATOM 790 O O . ARG A 1 97 ? -9.528 -4.064 0.834 1.00 88.94 97 ARG A O 1
ATOM 797 N N . VAL A 1 98 ? -9.167 -3.739 -1.360 1.00 88.12 98 VAL A N 1
ATOM 798 C CA . VAL A 1 98 ? -10.250 -2.761 -1.543 1.00 88.12 98 VAL A CA 1
ATOM 799 C C . VAL A 1 98 ? -11.614 -3.435 -1.663 1.00 88.12 98 VAL A C 1
ATOM 801 O O . VAL A 1 98 ? -12.556 -2.972 -1.017 1.00 88.12 98 VAL A O 1
ATOM 804 N N . PHE A 1 99 ? -11.737 -4.488 -2.475 1.00 86.56 99 PHE A N 1
ATOM 805 C CA . PHE A 1 99 ? -13.036 -5.049 -2.864 1.00 86.56 99 PHE A CA 1
ATOM 806 C C . PHE A 1 99 ? -13.446 -6.286 -2.069 1.00 86.56 99 PHE A C 1
ATOM 808 O O . PHE A 1 99 ? -14.608 -6.393 -1.687 1.00 86.56 99 PHE A O 1
ATOM 815 N N . VAL A 1 100 ? -12.519 -7.217 -1.836 1.00 82.81 100 VAL A N 1
ATOM 816 C CA . VAL A 1 100 ? -12.836 -8.514 -1.214 1.00 82.81 100 VAL A CA 1
ATOM 817 C C . VAL A 1 100 ? -12.676 -8.429 0.298 1.00 82.81 100 VAL A C 1
ATOM 819 O O . VAL A 1 100 ? -13.551 -8.843 1.051 1.00 82.81 100 VAL A O 1
ATOM 822 N N . GLY A 1 101 ? -11.570 -7.846 0.749 1.00 75.75 101 GLY A N 1
ATOM 823 C CA . GLY A 1 101 ? -11.267 -7.682 2.159 1.00 75.75 101 GLY A CA 1
ATOM 824 C C . GLY A 1 101 ? -9.773 -7.750 2.423 1.00 75.75 101 GLY A C 1
ATOM 825 O O . GLY A 1 101 ? -9.014 -8.417 1.719 1.00 75.75 101 GLY A O 1
ATOM 826 N N . VAL A 1 102 ? -9.360 -7.074 3.489 1.00 80.00 102 VAL A N 1
ATOM 827 C CA . VAL A 1 102 ? -7.952 -6.941 3.876 1.00 80.00 102 VAL A CA 1
ATOM 828 C C . VAL A 1 102 ? -7.329 -8.303 4.201 1.00 80.00 102 VAL A C 1
ATOM 830 O O . VAL A 1 102 ? -6.161 -8.530 3.904 1.00 80.00 102 VAL A O 1
ATOM 833 N N . GLN A 1 103 ? -8.142 -9.234 4.709 1.00 75.31 103 GLN A N 1
ATOM 834 C CA . GLN A 1 103 ? -7.736 -10.581 5.108 1.00 75.31 103 GLN A CA 1
ATOM 835 C C . GLN A 1 103 ? -7.206 -11.476 3.978 1.00 75.31 103 GLN A C 1
ATOM 837 O O . GLN A 1 103 ? -6.420 -12.382 4.238 1.00 75.31 103 GLN A O 1
ATOM 842 N N . TYR A 1 104 ? -7.614 -11.223 2.732 1.00 81.38 104 TYR A N 1
ATOM 843 C CA . TYR A 1 104 ? -7.217 -12.032 1.574 1.00 81.38 104 TYR A CA 1
ATOM 844 C C . TYR A 1 104 ? -5.978 -11.496 0.859 1.00 81.38 104 TYR A C 1
ATOM 846 O O . TYR A 1 104 ? -5.505 -12.113 -0.092 1.00 81.38 104 TYR A O 1
ATOM 854 N N . SER A 1 105 ? -5.456 -10.347 1.288 1.00 86.25 105 SER A N 1
ATOM 855 C CA . SER A 1 105 ? -4.250 -9.777 0.703 1.00 86.25 105 SER A CA 1
ATOM 856 C C . SER A 1 105 ? -3.029 -10.575 1.164 1.00 86.25 105 SER A C 1
ATOM 858 O O . SER A 1 105 ? -2.701 -10.535 2.356 1.00 86.25 105 SER A O 1
ATOM 860 N N . PRO A 1 106 ? -2.329 -11.287 0.259 1.00 87.56 106 PRO A N 1
ATOM 861 C CA . PRO A 1 106 ? -1.163 -12.088 0.625 1.00 87.56 106 PRO A CA 1
ATOM 862 C C . PRO A 1 106 ? -0.097 -11.261 1.342 1.00 87.56 106 PRO A C 1
ATOM 864 O O . PRO A 1 106 ? 0.477 -11.712 2.332 1.00 87.56 106 PRO A O 1
ATOM 867 N N . SER A 1 107 ? 0.129 -10.023 0.903 1.00 89.12 107 SER A N 1
ATOM 868 C CA . SER A 1 107 ? 1.123 -9.148 1.523 1.00 89.12 107 SER A CA 1
ATOM 869 C C . SER A 1 107 ? 0.757 -8.752 2.964 1.00 89.12 107 SER A C 1
ATOM 871 O O . SER A 1 107 ? 1.659 -8.620 3.790 1.00 89.12 107 SER A O 1
ATOM 873 N N . MET A 1 108 ? -0.536 -8.611 3.297 1.00 87.69 108 MET A N 1
ATOM 874 C CA . MET A 1 108 ? -0.987 -8.338 4.670 1.00 87.69 108 MET A CA 1
ATOM 875 C C . MET A 1 108 ? -0.984 -9.573 5.562 1.00 87.69 108 MET A C 1
ATOM 877 O O . MET A 1 108 ? -0.625 -9.471 6.731 1.00 87.69 108 MET A O 1
ATOM 881 N N . VAL A 1 109 ? -1.335 -10.743 5.028 1.00 88.38 109 VAL A N 1
ATOM 882 C CA . VAL A 1 109 ? -1.253 -12.000 5.785 1.00 88.38 109 VAL A CA 1
ATOM 883 C C . VAL A 1 109 ? 0.192 -12.272 6.198 1.00 88.38 109 VAL A C 1
ATOM 885 O O . VAL A 1 109 ? 0.465 -12.545 7.367 1.00 88.38 109 VAL A O 1
ATOM 888 N N . VAL A 1 110 ? 1.130 -12.137 5.256 1.00 90.25 110 VAL A N 1
ATOM 889 C CA . VAL A 1 110 ? 2.560 -12.325 5.531 1.00 90.25 110 VAL A CA 1
ATOM 890 C C . VAL A 1 110 ? 3.063 -11.283 6.526 1.00 90.25 110 VAL A C 1
ATOM 892 O O . VAL A 1 110 ? 3.756 -11.633 7.479 1.00 90.25 110 VAL A O 1
ATOM 895 N N . SER A 1 111 ? 2.702 -10.009 6.356 1.00 89.75 111 SER A N 1
ATOM 896 C CA . SER A 1 111 ? 3.192 -8.958 7.246 1.00 89.75 111 SER A CA 1
ATOM 897 C C . SER A 1 111 ? 2.636 -9.059 8.665 1.00 89.75 111 SER A C 1
ATOM 899 O O . SER A 1 111 ? 3.392 -8.855 9.612 1.00 89.75 111 SER A O 1
ATOM 901 N N . ALA A 1 112 ? 1.357 -9.412 8.822 1.00 86.31 112 ALA A N 1
ATOM 902 C CA . ALA A 1 112 ? 0.731 -9.646 10.119 1.00 86.31 112 ALA A CA 1
ATOM 903 C C . ALA A 1 112 ? 1.358 -10.853 10.826 1.00 86.31 112 ALA A C 1
ATOM 905 O O . ALA A 1 112 ? 1.629 -10.809 12.025 1.00 86.31 112 ALA A O 1
ATOM 906 N N . TRP A 1 113 ? 1.651 -11.921 10.077 1.00 87.00 113 TRP A N 1
ATOM 907 C CA . TRP A 1 113 ? 2.350 -13.077 10.626 1.00 87.00 113 TRP A CA 1
ATOM 908 C C . TRP A 1 113 ? 3.747 -12.695 11.132 1.00 87.00 113 TRP A C 1
ATOM 910 O O . TRP A 1 113 ? 4.101 -13.035 12.260 1.00 87.00 113 TRP A O 1
ATOM 920 N N . ILE A 1 114 ? 4.511 -11.921 10.355 1.00 87.62 114 ILE A N 1
ATOM 921 C CA . ILE A 1 114 ? 5.838 -11.440 10.767 1.00 87.62 114 ILE A CA 1
ATOM 922 C C . ILE A 1 114 ? 5.735 -10.530 12.003 1.00 87.62 114 ILE A C 1
ATOM 924 O O . ILE A 1 114 ? 6.449 -10.746 12.983 1.00 87.62 114 ILE A O 1
ATOM 928 N N . SER A 1 115 ? 4.847 -9.532 12.003 1.00 85.75 115 SER A N 1
ATOM 929 C CA . SER A 1 115 ? 4.753 -8.569 13.108 1.00 85.75 115 SER A CA 1
ATOM 930 C C . SER A 1 115 ? 4.318 -9.219 14.424 1.00 85.75 115 SER A C 1
ATOM 932 O O . SER A 1 115 ? 4.881 -8.914 15.476 1.00 85.75 115 SER A O 1
ATOM 934 N N . GLN A 1 116 ? 3.358 -10.145 14.374 1.00 79.44 116 GLN A N 1
ATOM 935 C CA . GLN A 1 116 ? 2.787 -10.765 15.569 1.00 79.44 116 GLN A CA 1
ATOM 936 C C . GLN A 1 116 ? 3.587 -11.978 16.050 1.00 79.44 116 GLN A C 1
ATOM 938 O O . GLN A 1 116 ? 3.808 -12.123 17.247 1.00 79.44 116 GLN A O 1
ATOM 943 N N . ARG A 1 117 ? 4.018 -12.871 15.147 1.00 81.56 117 ARG A N 1
ATOM 944 C CA . ARG A 1 117 ? 4.675 -14.134 15.537 1.00 81.56 117 ARG A CA 1
ATOM 945 C C . ARG A 1 117 ? 6.185 -14.014 15.652 1.00 81.56 117 ARG A C 1
ATOM 947 O O . ARG A 1 117 ? 6.759 -14.647 16.530 1.00 81.56 117 ARG A O 1
ATOM 954 N N . VAL A 1 118 ? 6.819 -13.241 14.773 1.00 84.94 118 VAL A N 1
ATOM 955 C CA . VAL A 1 118 ? 8.286 -13.124 14.744 1.00 84.94 118 VAL A CA 1
ATOM 956 C C . VAL A 1 118 ? 8.743 -11.983 15.643 1.00 84.94 118 VAL A C 1
ATOM 958 O O . VAL A 1 118 ? 9.631 -12.164 16.469 1.00 84.94 118 VAL A O 1
ATOM 961 N N . LEU A 1 119 ? 8.115 -10.814 15.508 1.00 82.19 119 LEU A N 1
ATOM 962 C CA . LEU A 1 119 ? 8.519 -9.606 16.231 1.00 82.19 119 LEU A CA 1
ATOM 963 C C . LEU A 1 119 ? 7.767 -9.398 17.557 1.00 82.19 119 LEU A C 1
ATOM 965 O O . LEU A 1 119 ? 8.125 -8.500 18.316 1.00 82.19 119 LEU A O 1
ATOM 969 N N . ASN A 1 120 ? 6.744 -10.215 17.836 1.00 81.25 120 ASN A N 1
ATOM 970 C CA . ASN A 1 120 ? 5.914 -10.176 19.046 1.00 81.25 120 ASN A CA 1
ATOM 971 C C . ASN A 1 120 ? 5.394 -8.765 19.393 1.00 81.25 120 ASN A C 1
ATOM 973 O O . ASN A 1 120 ? 5.355 -8.346 20.553 1.00 81.25 120 ASN A O 1
ATOM 977 N N . MET A 1 121 ? 5.034 -8.000 18.360 1.00 81.38 121 MET A N 1
ATOM 978 C CA . MET A 1 121 ? 4.547 -6.635 18.506 1.00 81.38 121 MET A CA 1
ATOM 979 C C . MET A 1 121 ? 3.076 -6.639 18.929 1.00 81.38 121 MET A C 1
ATOM 981 O O . MET A 1 121 ? 2.244 -7.286 18.300 1.00 81.38 121 MET A O 1
ATOM 985 N N . GLN A 1 122 ? 2.741 -5.852 19.953 1.00 81.75 122 GLN A N 1
ATOM 986 C CA . GLN A 1 122 ? 1.344 -5.605 20.332 1.00 81.75 122 GLN A CA 1
ATOM 987 C C . GLN A 1 122 ? 0.602 -4.884 19.191 1.00 81.75 122 GLN A C 1
ATOM 989 O O . GLN A 1 122 ? 1.154 -3.903 18.685 1.00 81.75 122 GLN A O 1
ATOM 994 N N . PRO A 1 123 ? -0.595 -5.338 18.779 1.00 79.25 123 PRO A N 1
ATOM 995 C CA . PRO A 1 123 ? -1.335 -4.738 17.673 1.00 79.25 123 PRO A CA 1
ATOM 996 C C . PRO A 1 123 ? -1.841 -3.344 18.043 1.00 79.25 123 PRO A C 1
ATOM 998 O O . PRO A 1 123 ? -2.278 -3.105 19.171 1.00 79.25 123 PRO A O 1
ATOM 1001 N N . GLU A 1 124 ? -1.809 -2.429 17.079 1.00 82.62 124 GLU A N 1
ATOM 1002 C CA . GLU A 1 124 ? -2.253 -1.050 17.270 1.00 82.62 124 GLU A CA 1
ATOM 1003 C C . GLU A 1 124 ? -3.402 -0.734 16.317 1.00 82.62 124 GLU A C 1
ATOM 1005 O O . GLU A 1 124 ? -3.223 -0.680 15.105 1.00 82.62 124 GLU A O 1
ATOM 1010 N N . TRP A 1 125 ? -4.602 -0.552 16.865 1.00 80.25 125 TRP A N 1
ATOM 1011 C CA . TRP A 1 125 ? -5.823 -0.441 16.071 1.00 80.25 125 TRP A CA 1
ATOM 1012 C C . TRP A 1 125 ? -6.065 0.982 15.573 1.00 80.25 125 TRP A C 1
ATOM 1014 O O . TRP A 1 125 ? -6.142 1.923 16.364 1.00 80.25 125 TRP A O 1
ATOM 1024 N N . VAL A 1 126 ? -6.238 1.117 14.258 1.00 82.31 126 VAL A N 1
ATOM 1025 C CA . VAL A 1 126 ? -6.511 2.383 13.563 1.00 82.31 126 VAL A CA 1
ATOM 1026 C C . VAL A 1 126 ? -7.700 2.204 12.617 1.00 82.31 126 VAL A C 1
ATOM 1028 O O . VAL A 1 126 ? -8.025 1.090 12.200 1.00 82.31 126 VAL A O 1
ATOM 1031 N N . SER A 1 127 ? -8.404 3.290 12.294 1.00 81.19 127 SER A N 1
ATOM 1032 C CA . SER A 1 127 ? -9.603 3.238 11.452 1.00 81.19 127 SER A CA 1
ATOM 1033 C C . SER A 1 127 ? -9.300 2.756 10.023 1.00 81.19 127 SER A C 1
ATOM 1035 O O . SER A 1 127 ? -8.394 3.236 9.340 1.00 81.19 127 SER A O 1
ATOM 1037 N N . ALA A 1 128 ? -10.100 1.805 9.532 1.00 82.62 128 ALA A N 1
ATOM 1038 C CA . ALA A 1 128 ? -9.899 1.187 8.219 1.00 82.62 128 ALA A CA 1
ATOM 1039 C C . ALA A 1 128 ? -10.279 2.111 7.053 1.00 82.62 128 ALA A C 1
ATOM 1041 O O . ALA A 1 128 ? -9.750 1.979 5.953 1.00 82.62 128 ALA A O 1
ATOM 1042 N N . MET A 1 129 ? -11.218 3.037 7.260 1.00 82.38 129 MET A N 1
ATOM 1043 C CA . MET A 1 129 ? -11.788 3.874 6.199 1.00 82.38 129 MET A CA 1
ATOM 1044 C C . MET A 1 129 ? -10.748 4.745 5.461 1.00 82.38 129 MET A C 1
ATOM 1046 O O . MET A 1 129 ? -10.662 4.623 4.235 1.00 82.38 129 MET A O 1
ATOM 1050 N N . PRO A 1 130 ? -9.912 5.556 6.143 1.00 86.44 130 PRO A N 1
ATOM 1051 C CA . PRO A 1 130 ? -8.867 6.330 5.465 1.00 86.44 130 PRO A CA 1
ATOM 1052 C C . PRO A 1 130 ? -7.811 5.436 4.791 1.00 86.44 130 PRO A C 1
ATOM 1054 O O . PRO A 1 130 ? -7.312 5.770 3.716 1.00 86.44 130 PRO A O 1
ATOM 1057 N N . LYS A 1 131 ? -7.514 4.260 5.360 1.00 88.88 131 LYS A N 1
ATOM 1058 C CA . LYS A 1 131 ? -6.572 3.291 4.774 1.00 88.88 131 LYS A CA 1
ATOM 1059 C C . LYS A 1 131 ? -7.119 2.654 3.495 1.00 88.88 131 LYS A C 1
ATOM 1061 O O . LYS A 1 131 ? -6.387 2.531 2.517 1.00 88.88 131 LYS A O 1
ATOM 1066 N N . ARG A 1 132 ? -8.419 2.341 3.443 1.00 88.81 132 ARG A N 1
ATOM 1067 C CA . ARG A 1 132 ? -9.076 1.873 2.210 1.00 88.81 132 ARG A CA 1
ATOM 1068 C C . ARG A 1 132 ? -8.978 2.909 1.096 1.00 88.81 132 ARG A C 1
ATOM 1070 O O . ARG A 1 132 ? -8.685 2.535 -0.034 1.00 88.81 132 ARG A O 1
ATOM 1077 N N . PHE A 1 133 ? -9.149 4.194 1.410 1.00 90.25 133 PHE A N 1
ATOM 1078 C CA . PHE A 1 133 ? -8.927 5.264 0.436 1.00 90.25 133 PHE A CA 1
ATOM 1079 C C . PHE A 1 133 ? -7.477 5.278 -0.074 1.00 90.25 133 PHE A C 1
ATOM 1081 O O . PHE A 1 133 ? -7.253 5.290 -1.283 1.00 90.25 133 PHE A O 1
ATOM 1088 N N . ALA A 1 134 ? -6.486 5.170 0.814 1.00 92.19 134 ALA A N 1
ATOM 1089 C CA . ALA A 1 134 ? -5.087 5.068 0.397 1.00 92.19 134 ALA A CA 1
ATOM 1090 C C . ALA A 1 134 ? -4.839 3.866 -0.541 1.00 92.19 134 ALA A C 1
ATOM 1092 O O . ALA A 1 134 ? -4.183 4.012 -1.573 1.00 92.19 134 ALA A O 1
ATOM 1093 N N . TRP A 1 135 ? -5.427 2.699 -0.258 1.00 92.69 135 TRP A N 1
ATOM 1094 C CA . TRP A 1 135 ? -5.315 1.532 -1.139 1.00 92.69 135 TRP A CA 1
ATOM 1095 C C . TRP A 1 135 ? -6.001 1.727 -2.492 1.00 92.69 135 TRP A C 1
ATOM 1097 O O . TRP A 1 135 ? -5.481 1.232 -3.486 1.00 92.69 135 TRP A O 1
ATOM 1107 N N . THR A 1 136 ? -7.102 2.484 -2.580 1.00 92.81 136 THR A N 1
ATOM 1108 C CA . THR A 1 136 ? -7.714 2.803 -3.887 1.00 92.81 136 THR A CA 1
ATOM 1109 C C . THR A 1 136 ? -6.779 3.619 -4.781 1.00 92.81 136 THR A C 1
ATOM 1111 O O . THR A 1 136 ? -6.677 3.336 -5.973 1.00 92.81 136 THR A O 1
ATOM 1114 N N . ILE A 1 137 ? -6.022 4.564 -4.210 1.00 93.75 137 ILE A N 1
ATOM 1115 C CA . ILE A 1 137 ? -4.969 5.287 -4.939 1.00 93.75 137 ILE A CA 1
ATOM 1116 C C . ILE A 1 137 ? -3.879 4.302 -5.389 1.00 93.75 137 ILE A C 1
ATOM 1118 O O . ILE A 1 137 ? -3.438 4.346 -6.538 1.00 93.75 137 ILE A O 1
ATOM 1122 N N . GLY A 1 138 ? -3.502 3.363 -4.515 1.00 93.69 138 GLY A N 1
ATOM 1123 C CA . GLY A 1 138 ? -2.582 2.270 -4.834 1.00 93.69 138 GLY A CA 1
ATOM 1124 C C . GLY A 1 138 ? -3.039 1.413 -6.020 1.00 93.69 138 GLY A C 1
ATOM 1125 O O . GLY A 1 138 ? -2.226 1.132 -6.900 1.00 93.69 138 GLY A O 1
ATOM 1126 N N . VAL A 1 139 ? -4.327 1.055 -6.108 1.00 95.62 139 VAL A N 1
ATOM 1127 C CA . VAL A 1 139 ? -4.907 0.319 -7.253 1.00 95.62 139 VAL A CA 1
ATOM 1128 C C . VAL A 1 139 ? -4.725 1.097 -8.554 1.00 95.62 139 VAL A C 1
ATOM 1130 O O . VAL A 1 139 ? -4.294 0.528 -9.553 1.00 95.62 139 VAL A O 1
ATOM 1133 N N . ILE A 1 140 ? -5.017 2.400 -8.548 1.00 95.62 140 ILE A N 1
ATOM 1134 C CA . ILE A 1 140 ? -4.904 3.241 -9.748 1.00 95.62 140 ILE A CA 1
ATOM 1135 C C . ILE A 1 140 ? -3.443 3.320 -10.207 1.00 95.62 140 ILE A C 1
ATOM 1137 O O . ILE A 1 140 ? -3.150 3.104 -11.385 1.00 95.62 140 ILE A O 1
ATOM 1141 N N . LEU A 1 141 ? -2.518 3.588 -9.282 1.00 94.38 141 LEU A N 1
ATOM 1142 C CA . LEU A 1 141 ? -1.094 3.710 -9.596 1.00 94.38 141 LEU A CA 1
ATOM 1143 C C . LEU A 1 141 ? -0.498 2.380 -10.080 1.00 94.38 141 LEU A C 1
ATOM 1145 O O . LEU A 1 141 ? 0.095 2.325 -11.157 1.00 94.38 141 LEU A O 1
ATOM 1149 N N . SER A 1 142 ? -0.697 1.297 -9.325 1.00 94.19 142 SER A N 1
ATOM 1150 C CA . SER A 1 142 ? -0.180 -0.034 -9.678 1.00 94.19 142 SER A CA 1
ATOM 1151 C C . SER A 1 142 ? -0.815 -0.591 -10.952 1.00 94.19 142 SER A C 1
ATOM 1153 O O . SER A 1 142 ? -0.109 -1.177 -11.769 1.00 94.19 142 SER A O 1
ATOM 1155 N N . GLY A 1 143 ? -2.108 -0.345 -11.180 1.00 95.12 143 GLY A N 1
ATOM 1156 C CA . GLY A 1 143 ? -2.802 -0.722 -12.410 1.00 95.12 143 GLY A CA 1
ATOM 1157 C C . GLY A 1 143 ? -2.270 0.030 -13.626 1.00 95.12 143 GLY A C 1
ATOM 1158 O O . GLY A 1 143 ? -2.038 -0.576 -14.670 1.00 95.12 143 GLY A O 1
ATOM 1159 N N . THR A 1 144 ? -1.983 1.326 -13.472 1.00 94.31 144 THR A N 1
ATOM 1160 C CA . THR A 1 144 ? -1.356 2.135 -14.528 1.00 94.31 144 THR A CA 1
ATOM 1161 C C . THR A 1 144 ? 0.029 1.594 -14.880 1.00 94.31 144 THR A C 1
ATOM 1163 O O . THR A 1 144 ? 0.334 1.397 -16.054 1.00 94.31 144 THR A O 1
ATOM 1166 N N . VAL A 1 145 ? 0.856 1.295 -13.875 1.00 93.62 145 VAL A N 1
ATOM 1167 C CA . VAL A 1 145 ? 2.197 0.723 -14.077 1.00 93.62 145 VAL A CA 1
ATOM 1168 C C . VAL A 1 145 ? 2.122 -0.654 -14.738 1.00 93.62 145 VAL A C 1
ATOM 1170 O O . VAL A 1 145 ? 2.815 -0.894 -15.725 1.00 93.62 145 VAL A O 1
ATOM 1173 N N . ALA A 1 146 ? 1.261 -1.546 -14.242 1.00 94.06 146 ALA A N 1
ATOM 1174 C CA . ALA A 1 146 ? 1.077 -2.878 -14.810 1.00 94.06 146 ALA A CA 1
ATOM 1175 C C . ALA A 1 146 ? 0.640 -2.802 -16.281 1.00 94.06 146 ALA A C 1
ATOM 1177 O O . ALA A 1 146 ? 1.204 -3.489 -17.131 1.00 94.06 146 ALA A O 1
ATOM 1178 N N . PHE A 1 147 ? -0.307 -1.918 -16.601 1.00 94.12 147 PHE A N 1
ATOM 1179 C CA . PHE A 1 147 ? -0.759 -1.688 -17.971 1.00 94.12 147 PHE A CA 1
ATOM 1180 C C . PHE A 1 147 ? 0.364 -1.169 -18.886 1.00 94.12 147 PHE A C 1
ATOM 1182 O O . PHE A 1 147 ? 0.522 -1.637 -20.016 1.00 94.12 147 PHE A O 1
ATOM 1189 N N . LEU A 1 148 ? 1.188 -0.232 -18.406 1.00 92.88 148 LEU A N 1
ATOM 1190 C CA . LEU A 1 148 ? 2.319 0.295 -19.175 1.00 92.88 148 LEU A CA 1
ATOM 1191 C C . LEU A 1 148 ? 3.365 -0.785 -19.484 1.00 92.88 148 LEU A C 1
ATOM 1193 O O . LEU A 1 148 ? 3.818 -0.870 -20.626 1.00 92.88 148 LEU A O 1
ATOM 1197 N N . PHE A 1 149 ? 3.685 -1.653 -18.521 1.00 91.19 149 PHE A N 1
ATOM 1198 C CA . PHE A 1 149 ? 4.601 -2.776 -18.750 1.00 91.19 149 PHE A CA 1
ATOM 1199 C C . PHE A 1 149 ? 4.042 -3.800 -19.747 1.00 91.19 149 PHE A C 1
ATOM 1201 O O . PHE A 1 149 ? 4.762 -4.231 -20.645 1.00 91.19 149 PHE A O 1
ATOM 1208 N N . TRP A 1 150 ? 2.748 -4.132 -19.665 1.00 91.19 150 TRP A N 1
ATOM 1209 C CA . TRP A 1 150 ? 2.104 -5.043 -20.623 1.00 91.19 150 TRP A CA 1
ATOM 1210 C C . TRP A 1 150 ? 2.056 -4.495 -22.051 1.00 91.19 150 TRP A C 1
ATOM 1212 O O . TRP A 1 150 ? 2.144 -5.258 -23.009 1.00 91.19 150 TRP A O 1
ATOM 1222 N N . THR A 1 151 ? 1.955 -3.176 -22.209 1.00 90.50 151 THR A N 1
ATOM 1223 C CA . THR A 1 151 ? 2.009 -2.522 -23.528 1.00 90.50 151 THR A CA 1
ATOM 1224 C C . THR A 1 151 ? 3.438 -2.303 -24.039 1.00 90.50 151 THR A C 1
ATOM 1226 O O . THR A 1 151 ? 3.620 -1.709 -25.101 1.00 90.50 151 THR A O 1
ATOM 1229 N N . GLY A 1 152 ? 4.458 -2.758 -23.299 1.00 86.06 152 GLY A N 1
ATOM 1230 C CA . GLY A 1 152 ? 5.871 -2.600 -23.650 1.00 86.06 152 GLY A CA 1
ATOM 1231 C C . GLY A 1 152 ? 6.396 -1.166 -23.521 1.00 86.06 152 GLY A C 1
ATOM 1232 O O . GLY A 1 152 ? 7.496 -0.864 -23.983 1.00 86.06 152 GLY A O 1
ATOM 1233 N N . LYS A 1 153 ? 5.634 -0.258 -22.897 1.00 85.56 153 LYS A N 1
ATOM 1234 C CA . LYS A 1 153 ? 6.007 1.151 -22.717 1.00 85.56 153 LYS A CA 1
ATOM 1235 C C . LYS A 1 153 ? 6.900 1.315 -21.487 1.00 85.56 153 LYS A C 1
ATOM 1237 O O . LYS A 1 153 ? 6.504 1.886 -20.473 1.00 85.56 153 LYS A O 1
ATOM 1242 N N . ASN A 1 154 ? 8.146 0.867 -21.604 1.00 82.00 154 ASN A N 1
ATOM 1243 C CA . ASN A 1 154 ? 9.149 0.909 -20.530 1.00 82.00 154 ASN A CA 1
ATOM 1244 C C . ASN A 1 154 ? 9.944 2.228 -20.520 1.00 82.00 154 ASN A C 1
ATOM 1246 O O . ASN A 1 154 ? 11.163 2.233 -20.369 1.00 82.00 154 ASN A O 1
ATOM 1250 N N . GLY A 1 155 ? 9.260 3.350 -20.749 1.00 86.38 155 GLY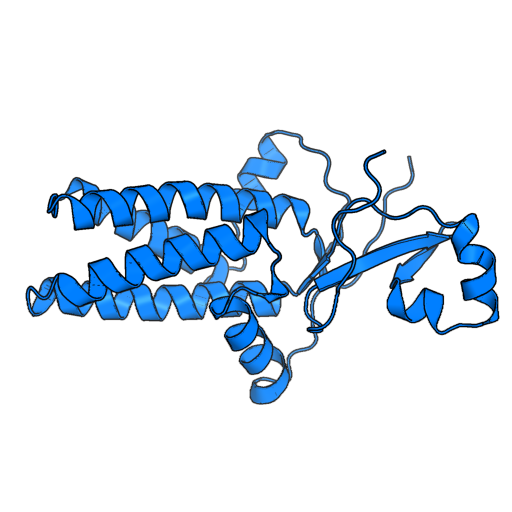 A N 1
ATOM 1251 C CA . GLY A 1 155 ? 9.883 4.671 -20.817 1.00 86.38 155 GLY A CA 1
ATOM 1252 C C . GLY A 1 155 ? 10.121 5.311 -19.447 1.00 86.38 155 GLY A C 1
ATOM 1253 O O . GLY A 1 155 ? 9.733 4.783 -18.403 1.00 86.38 155 GLY A O 1
ATOM 1254 N N . LEU A 1 156 ? 10.691 6.519 -19.475 1.00 87.50 156 LEU A N 1
ATOM 1255 C CA . LEU A 1 156 ? 10.939 7.344 -18.287 1.00 87.50 156 LEU A CA 1
ATOM 1256 C C . LEU A 1 156 ? 9.660 7.610 -17.474 1.00 87.50 156 LEU A C 1
ATOM 1258 O O . LEU A 1 156 ? 9.699 7.646 -16.249 1.00 87.50 156 LEU A O 1
ATOM 1262 N N . SER A 1 157 ? 8.510 7.755 -18.140 1.00 87.69 157 SER A N 1
ATOM 1263 C CA . SER A 1 157 ? 7.216 7.962 -17.480 1.00 87.69 157 SER A CA 1
ATOM 1264 C C . SER A 1 157 ? 6.854 6.811 -16.538 1.00 87.69 157 SER A C 1
ATOM 1266 O O . SER A 1 157 ? 6.499 7.050 -15.386 1.00 87.69 157 SER A O 1
ATOM 1268 N N . THR A 1 158 ? 7.000 5.565 -16.990 1.00 89.69 158 THR A N 1
ATOM 1269 C CA . THR A 1 158 ? 6.731 4.367 -16.181 1.00 89.69 158 THR A CA 1
ATOM 1270 C C . THR A 1 158 ? 7.684 4.291 -14.989 1.00 89.69 158 THR A C 1
ATOM 1272 O O . THR A 1 158 ? 7.250 4.039 -13.867 1.00 89.69 158 THR A O 1
ATOM 1275 N N . GLN A 1 159 ? 8.968 4.596 -15.204 1.00 87.56 159 GLN A N 1
ATOM 1276 C CA . GLN A 1 159 ? 9.980 4.617 -14.142 1.00 87.56 159 GLN A CA 1
ATOM 1277 C C . GLN A 1 159 ? 9.678 5.667 -13.065 1.00 87.56 159 GLN A C 1
ATOM 1279 O O . GLN A 1 159 ? 9.792 5.371 -11.876 1.00 87.56 159 GLN A O 1
ATOM 1284 N N . LEU A 1 160 ? 9.242 6.868 -13.460 1.00 91.81 160 LEU A N 1
ATOM 1285 C CA . LEU A 1 160 ? 8.855 7.926 -12.524 1.00 91.81 160 LEU A CA 1
ATOM 1286 C C . LEU A 1 160 ? 7.645 7.517 -11.678 1.00 91.81 160 LEU A C 1
ATOM 1288 O O . LEU A 1 160 ? 7.659 7.709 -10.464 1.00 91.81 160 LEU A O 1
ATOM 1292 N N . ILE A 1 161 ? 6.624 6.902 -12.285 1.00 92.31 161 ILE A N 1
ATOM 1293 C CA . ILE A 1 161 ? 5.447 6.427 -11.541 1.00 92.31 161 ILE A CA 1
ATOM 1294 C C . ILE A 1 161 ? 5.851 5.329 -10.546 1.00 92.31 161 ILE A C 1
ATOM 1296 O O . ILE A 1 161 ? 5.428 5.370 -9.390 1.00 92.31 161 ILE A O 1
ATOM 1300 N N . CYS A 1 162 ? 6.709 4.383 -10.947 1.00 91.44 162 CYS A N 1
ATOM 1301 C CA . CYS A 1 162 ? 7.259 3.376 -10.036 1.00 91.44 162 CYS A CA 1
ATOM 1302 C C . CYS A 1 162 ? 8.014 4.014 -8.862 1.00 91.44 162 CYS A C 1
ATOM 1304 O O . CYS A 1 162 ? 7.785 3.630 -7.716 1.00 91.44 162 CYS A O 1
ATOM 1306 N N . ALA A 1 163 ? 8.870 5.005 -9.127 1.00 92.19 163 ALA A N 1
ATOM 1307 C CA . ALA A 1 163 ? 9.621 5.706 -8.089 1.00 92.19 163 ALA A CA 1
ATOM 1308 C C . ALA A 1 163 ? 8.692 6.412 -7.086 1.00 92.19 163 ALA A C 1
ATOM 1310 O O . ALA A 1 163 ? 8.907 6.317 -5.879 1.00 92.19 163 ALA A O 1
ATOM 1311 N N . VAL A 1 164 ? 7.618 7.048 -7.567 1.00 93.38 164 VAL A N 1
ATOM 1312 C CA . VAL A 1 164 ? 6.588 7.657 -6.708 1.00 93.38 164 VAL A CA 1
ATOM 1313 C C . VAL A 1 164 ? 5.877 6.604 -5.853 1.00 93.38 164 VAL A C 1
ATOM 1315 O O . VAL A 1 164 ? 5.675 6.824 -4.660 1.00 93.38 164 VAL A O 1
ATOM 1318 N N . CYS A 1 165 ? 5.541 5.439 -6.419 1.00 92.69 165 CYS A N 1
ATOM 1319 C CA . CYS A 1 165 ? 4.931 4.347 -5.654 1.00 92.69 165 CYS A CA 1
ATOM 1320 C C . CYS A 1 165 ? 5.852 3.872 -4.523 1.00 92.69 165 CYS A C 1
ATOM 1322 O O . CYS A 1 165 ? 5.418 3.763 -3.376 1.00 92.69 165 CYS A O 1
ATOM 1324 N N . VAL A 1 166 ? 7.132 3.641 -4.835 1.00 93.75 166 VAL A N 1
ATOM 1325 C CA . VAL A 1 166 ? 8.140 3.234 -3.846 1.00 93.75 166 VAL A CA 1
ATOM 1326 C C . VAL A 1 166 ? 8.277 4.297 -2.758 1.00 93.75 166 VAL A C 1
ATOM 1328 O O . VAL A 1 166 ? 8.252 3.954 -1.578 1.00 93.75 166 VAL A O 1
ATOM 1331 N N . LEU A 1 167 ? 8.322 5.582 -3.122 1.00 94.31 167 LEU A N 1
ATOM 1332 C CA . LEU A 1 167 ? 8.395 6.688 -2.167 1.00 94.31 167 LEU A CA 1
ATOM 1333 C C . LEU A 1 167 ? 7.206 6.701 -1.194 1.00 94.31 167 LEU A C 1
ATOM 1335 O O . LEU A 1 167 ? 7.406 6.828 0.012 1.00 94.31 167 LEU A O 1
ATOM 1339 N N . PHE A 1 168 ? 5.977 6.525 -1.688 1.00 93.31 168 PHE A N 1
ATOM 1340 C CA . PHE A 1 168 ? 4.790 6.468 -0.829 1.00 93.31 168 PHE A CA 1
ATOM 1341 C C . PHE A 1 168 ? 4.824 5.271 0.126 1.00 93.31 168 PHE A C 1
ATOM 1343 O O . PHE A 1 168 ? 4.559 5.437 1.317 1.00 93.31 168 PHE A O 1
ATOM 1350 N N . THR A 1 169 ? 5.219 4.086 -0.356 1.00 92.94 169 THR A N 1
ATOM 1351 C CA . THR A 1 169 ? 5.380 2.910 0.519 1.00 92.94 169 THR A CA 1
ATOM 1352 C C . THR A 1 169 ? 6.508 3.086 1.536 1.00 92.94 169 THR A C 1
ATOM 1354 O O . THR A 1 169 ? 6.389 2.649 2.682 1.00 92.94 169 THR A O 1
ATOM 1357 N N . TRP A 1 170 ? 7.581 3.782 1.156 1.00 94.62 170 TRP A N 1
ATOM 1358 C CA . TRP A 1 170 ? 8.695 4.089 2.042 1.00 94.62 170 TRP A CA 1
ATOM 1359 C C . TRP A 1 170 ? 8.263 5.021 3.173 1.00 94.62 170 TRP A C 1
ATOM 1361 O O . TRP A 1 170 ? 8.490 4.697 4.335 1.00 94.62 170 TRP A O 1
ATOM 1371 N N . MET A 1 171 ? 7.557 6.113 2.864 1.00 94.19 171 MET A N 1
ATOM 1372 C CA . MET A 1 171 ? 7.035 7.042 3.875 1.00 94.19 171 MET A CA 1
ATOM 1373 C C . MET A 1 171 ? 6.107 6.350 4.884 1.00 94.19 171 MET A C 1
ATOM 1375 O O . MET A 1 171 ? 6.211 6.594 6.090 1.00 94.19 171 MET A O 1
ATOM 1379 N N . GLU A 1 172 ? 5.242 5.450 4.411 1.00 93.19 172 GLU A N 1
ATOM 1380 C CA . GLU A 1 172 ? 4.335 4.701 5.283 1.00 93.19 172 GLU A CA 1
ATOM 1381 C C . GLU A 1 172 ? 5.089 3.690 6.162 1.00 93.19 172 GLU A C 1
ATOM 1383 O O . GLU A 1 172 ? 4.848 3.608 7.367 1.00 93.19 172 GLU A O 1
ATOM 1388 N N . SER A 1 173 ? 6.052 2.962 5.594 1.00 93.31 173 SER A N 1
ATOM 1389 C CA . SER A 1 173 ? 6.849 1.977 6.334 1.00 93.31 173 SER A CA 1
ATOM 1390 C C . SER A 1 173 ? 7.782 2.623 7.375 1.00 93.31 173 SER A C 1
ATOM 1392 O O . SER A 1 173 ? 7.742 2.259 8.557 1.00 93.31 173 SER A O 1
ATOM 1394 N N . ALA A 1 174 ? 8.569 3.623 6.966 1.00 91.38 174 ALA A N 1
ATOM 1395 C CA . ALA A 1 174 ? 9.650 4.214 7.751 1.00 91.38 174 ALA A CA 1
ATOM 1396 C C . ALA A 1 174 ? 9.149 5.235 8.781 1.00 91.38 174 ALA A C 1
ATOM 1398 O O . ALA A 1 174 ? 9.496 5.140 9.957 1.00 91.38 174 ALA A O 1
ATOM 1399 N N . PHE A 1 175 ? 8.299 6.179 8.363 1.00 90.06 175 PHE A N 1
ATOM 1400 C CA . PHE A 1 175 ? 7.839 7.282 9.216 1.00 90.06 175 PHE A CA 1
ATOM 1401 C C . PHE A 1 175 ? 6.445 7.073 9.811 1.00 90.06 175 PHE A C 1
ATOM 1403 O O . PHE A 1 175 ? 5.968 7.949 10.525 1.00 90.06 175 PHE A O 1
ATOM 1410 N N . ALA A 1 176 ? 5.775 5.951 9.517 1.00 88.44 176 ALA A N 1
ATOM 1411 C CA . ALA A 1 176 ? 4.360 5.750 9.856 1.00 88.44 176 ALA A CA 1
ATOM 1412 C C . ALA A 1 176 ? 3.440 6.835 9.260 1.00 88.44 176 ALA A C 1
ATOM 1414 O O . ALA A 1 176 ? 2.360 7.106 9.782 1.00 88.44 176 ALA A O 1
ATOM 1415 N N . TYR A 1 177 ? 3.872 7.484 8.173 1.00 89.00 177 TYR A N 1
ATOM 1416 C CA . TYR A 1 177 ? 3.139 8.583 7.560 1.00 89.00 177 TYR A CA 1
ATOM 1417 C C . TYR A 1 177 ? 2.460 8.112 6.274 1.00 89.00 177 TYR A C 1
ATOM 1419 O O . TYR A 1 177 ? 3.110 7.870 5.258 1.00 89.00 177 TYR A O 1
ATOM 1427 N N . CYS A 1 178 ? 1.131 8.010 6.306 1.00 91.31 178 CYS A N 1
ATOM 1428 C CA . CYS A 1 178 ? 0.338 7.665 5.131 1.00 91.31 178 CYS A CA 1
ATOM 1429 C C . CYS A 1 178 ? -0.172 8.938 4.436 1.00 91.31 178 CYS A C 1
ATOM 1431 O O . CYS A 1 178 ? -1.130 9.573 4.888 1.00 91.31 178 CYS A O 1
ATOM 1433 N N . ALA A 1 179 ? 0.443 9.289 3.302 1.00 89.69 179 ALA A N 1
ATOM 1434 C CA . ALA A 1 179 ? 0.044 10.446 2.496 1.00 89.69 179 ALA A CA 1
ATOM 1435 C C . ALA A 1 179 ? -1.427 10.362 2.036 1.00 89.69 179 ALA A C 1
ATOM 1437 O O . ALA A 1 179 ? -2.140 11.365 2.040 1.00 89.69 179 ALA A O 1
ATOM 1438 N N . GLY A 1 180 ? -1.916 9.156 1.719 1.00 88.50 180 GLY A N 1
ATOM 1439 C CA . GLY A 1 180 ? -3.318 8.928 1.353 1.00 88.50 180 GLY A CA 1
ATOM 1440 C C . GLY A 1 180 ? -4.294 9.267 2.484 1.00 88.50 180 GLY A C 1
ATOM 1441 O O . GLY A 1 180 ? -5.294 9.945 2.249 1.00 88.50 180 GLY A O 1
ATOM 1442 N N . CYS A 1 181 ? -3.976 8.884 3.726 1.00 89.19 181 CYS A N 1
ATOM 1443 C CA . CYS A 1 181 ? -4.778 9.253 4.896 1.00 89.19 181 CYS A CA 1
ATOM 1444 C C . CYS A 1 181 ? -4.776 10.770 5.142 1.00 89.19 181 CYS A C 1
ATOM 1446 O O . CYS A 1 181 ? -5.800 11.334 5.529 1.00 89.19 181 CYS A O 1
ATOM 1448 N N . HIS A 1 182 ? -3.653 11.450 4.891 1.00 88.50 182 HIS A N 1
ATOM 1449 C CA . HIS A 1 182 ? -3.573 12.905 5.020 1.00 88.50 182 HIS A CA 1
ATOM 1450 C C . HIS A 1 182 ? -4.470 13.623 4.000 1.00 88.50 182 HIS A C 1
ATOM 1452 O O . HIS A 1 182 ? -5.206 14.541 4.361 1.00 88.50 182 HIS A O 1
ATOM 1458 N N . ILE A 1 183 ? -4.470 13.165 2.743 1.00 89.31 183 ILE A N 1
ATOM 1459 C CA . ILE A 1 183 ? -5.371 13.678 1.698 1.00 89.31 183 ILE A CA 1
ATOM 1460 C C . ILE A 1 183 ? -6.835 13.421 2.078 1.00 89.31 183 ILE A C 1
ATOM 1462 O O . ILE A 1 183 ? -7.666 14.316 1.953 1.00 89.31 183 ILE A O 1
ATOM 1466 N N . TYR A 1 184 ? -7.151 12.235 2.605 1.00 86.81 184 TYR A N 1
ATOM 1467 C CA . TYR A 1 184 ? -8.503 11.908 3.067 1.00 86.81 184 TYR A CA 1
ATOM 1468 C C . TYR A 1 184 ? -8.997 12.877 4.152 1.00 86.81 184 TYR A C 1
ATOM 1470 O O . TYR A 1 184 ? -10.130 13.356 4.092 1.00 86.81 184 TYR A O 1
ATOM 1478 N N . LYS A 1 185 ? -8.126 13.214 5.113 1.00 85.81 185 LYS A N 1
ATOM 1479 C CA . LYS A 1 185 ? -8.416 14.201 6.160 1.00 85.81 185 LYS A CA 1
ATOM 1480 C C . LYS A 1 185 ? -8.608 15.606 5.582 1.00 85.81 185 LYS A C 1
ATOM 1482 O O . LYS A 1 185 ? -9.521 16.310 6.004 1.00 85.81 185 LYS A O 1
ATOM 1487 N N . LEU A 1 186 ? -7.783 16.001 4.610 1.00 87.44 186 LEU A N 1
ATOM 1488 C CA . LEU A 1 186 ? -7.881 17.302 3.938 1.00 87.44 186 LEU A CA 1
ATOM 1489 C C . LEU A 1 186 ? -9.210 17.467 3.183 1.00 87.44 186 LEU A C 1
ATOM 1491 O O . LEU A 1 186 ? -9.772 18.557 3.154 1.00 87.44 186 LEU A O 1
ATOM 1495 N N . LEU A 1 187 ? -9.745 16.379 2.625 1.00 86.62 187 LEU A N 1
ATOM 1496 C CA . LEU A 1 187 ? -11.045 16.354 1.947 1.00 86.62 187 LEU A CA 1
ATOM 1497 C C . LEU A 1 187 ? -12.247 16.393 2.916 1.00 86.62 187 LEU A C 1
ATOM 1499 O O . LEU A 1 187 ? -13.386 16.250 2.478 1.00 86.62 187 LEU A O 1
ATOM 1503 N N . ASN A 1 188 ? -12.020 16.615 4.220 1.00 76.75 188 ASN A N 1
ATOM 1504 C CA . ASN A 1 188 ? -13.045 16.712 5.269 1.00 76.75 188 ASN A CA 1
ATOM 1505 C C . ASN A 1 188 ? -13.994 15.506 5.349 1.00 76.75 188 ASN A C 1
ATOM 1507 O O . ASN A 1 188 ? -15.122 15.612 5.843 1.00 76.75 188 ASN A O 1
ATOM 1511 N N . PHE A 1 189 ? -13.548 14.329 4.912 1.00 75.25 189 PHE A N 1
ATOM 1512 C CA . PHE A 1 189 ? -14.310 13.118 5.155 1.00 75.25 189 PHE A CA 1
ATOM 1513 C C . PHE A 1 189 ? -14.299 12.797 6.653 1.00 75.25 189 PHE A C 1
ATOM 1515 O O . PHE A 1 189 ? -13.243 12.731 7.285 1.00 75.25 189 PHE A O 1
ATOM 1522 N N . LYS A 1 190 ? -15.485 12.585 7.238 1.00 64.94 190 LYS A N 1
ATOM 1523 C CA . LYS A 1 190 ? -15.604 12.139 8.630 1.00 64.94 190 LYS A CA 1
ATOM 1524 C C . LYS A 1 190 ? -14.956 10.761 8.771 1.00 64.94 190 LYS A C 1
ATOM 1526 O O . LYS A 1 190 ? -15.424 9.794 8.175 1.00 64.94 190 LYS A O 1
ATOM 1531 N N . SER A 1 191 ? -13.918 10.671 9.590 1.00 61.41 191 SER A N 1
ATOM 1532 C CA . SER A 1 191 ? -13.425 9.414 10.151 1.00 61.41 191 SER A CA 1
ATOM 1533 C C . SER A 1 191 ? -13.683 9.426 11.650 1.00 61.41 191 SER A C 1
ATOM 1535 O O . SER A 1 191 ? -13.376 10.416 12.314 1.00 61.41 191 SER A O 1
ATOM 1537 N N . GLU A 1 192 ? -14.232 8.341 12.185 1.00 61.88 192 GLU A N 1
ATOM 1538 C CA . GLU A 1 192 ? -14.283 8.144 13.631 1.00 61.88 192 GLU A CA 1
ATOM 1539 C C . GLU A 1 192 ? -12.851 7.791 14.049 1.00 61.88 192 GLU A C 1
ATOM 1541 O O . GLU A 1 192 ? -12.190 6.952 13.428 1.00 61.88 192 GLU A O 1
ATOM 1546 N N . ALA A 1 193 ? -12.304 8.541 15.003 1.00 57.66 193 ALA A N 1
ATOM 1547 C CA . ALA A 1 193 ? -10.889 8.468 15.326 1.00 57.66 193 ALA A CA 1
ATOM 1548 C C . ALA A 1 193 ? -10.628 7.294 16.276 1.00 57.66 193 ALA A C 1
ATOM 1550 O O . ALA A 1 193 ? -10.826 7.397 17.482 1.00 57.66 193 ALA A O 1
ATOM 1551 N N . CYS A 1 194 ? -10.145 6.179 15.731 1.00 65.50 194 CYS A N 1
ATOM 1552 C CA . CYS A 1 194 ? -9.313 5.269 16.510 1.00 65.50 194 CYS A CA 1
ATOM 1553 C C . CYS A 1 194 ? -7.880 5.799 16.442 1.00 65.50 194 CYS A C 1
ATOM 1555 O O . CYS A 1 194 ? -7.223 5.675 15.406 1.00 65.50 194 CYS A O 1
ATOM 1557 N N . ASN A 1 195 ? -7.441 6.452 17.518 1.00 58.03 195 ASN A N 1
ATOM 1558 C CA . ASN A 1 195 ? -6.084 6.964 17.673 1.00 58.03 195 ASN A CA 1
ATOM 1559 C C . ASN A 1 195 ? -5.334 5.994 18.582 1.00 58.03 195 ASN A C 1
ATOM 1561 O O . ASN A 1 195 ? -5.477 6.094 19.792 1.00 58.03 195 ASN A O 1
ATOM 1565 N N . GLY A 1 196 ? -4.572 5.064 17.998 1.00 55.44 196 GLY A N 1
ATOM 1566 C CA . GLY A 1 196 ? -3.542 4.280 18.690 1.00 55.44 196 GLY A CA 1
ATOM 1567 C C . GLY A 1 196 ? -3.952 3.740 20.065 1.00 55.44 196 GLY A C 1
ATOM 1568 O O . GLY A 1 196 ? -3.721 4.375 21.088 1.00 55.44 196 GLY A O 1
ATOM 1569 N N . ALA A 1 197 ? -4.520 2.532 20.073 1.00 45.59 197 ALA A N 1
ATOM 1570 C CA . ALA A 1 197 ? -4.990 1.768 21.240 1.00 45.59 197 ALA A CA 1
ATOM 1571 C C . ALA A 1 197 ? -6.332 2.185 21.877 1.00 45.59 197 ALA A C 1
ATOM 1573 O O . ALA A 1 197 ? -6.931 1.346 22.551 1.00 45.59 197 ALA A O 1
ATOM 1574 N N . SER A 1 198 ? -6.875 3.378 21.609 1.00 47.44 198 SER A N 1
ATOM 1575 C CA . SER A 1 198 ? -8.253 3.726 21.988 1.00 47.44 198 SER A CA 1
ATOM 1576 C C . SER A 1 198 ? -9.079 4.181 20.783 1.00 47.44 198 SER A C 1
ATOM 1578 O O . SER A 1 198 ? -8.754 5.122 20.058 1.00 47.44 198 SER A O 1
ATOM 1580 N N . CYS A 1 199 ? -10.192 3.486 20.553 1.00 56.44 199 CYS A N 1
ATOM 1581 C CA . CYS A 1 199 ? -11.277 4.018 19.741 1.00 56.44 199 CYS A CA 1
ATOM 1582 C C . CYS A 1 199 ? -12.140 4.877 20.662 1.00 56.44 199 CYS A C 1
ATOM 1584 O O . CYS A 1 199 ? -12.992 4.357 21.373 1.00 56.44 199 CYS A O 1
ATOM 1586 N N . GLU A 1 200 ? -11.896 6.184 20.699 1.00 47.19 200 GLU A N 1
ATOM 1587 C CA . GLU A 1 200 ? -12.819 7.127 21.326 1.00 47.19 200 GLU A CA 1
ATOM 1588 C C . GLU A 1 200 ? -13.704 7.715 20.230 1.00 47.19 200 GLU A C 1
ATOM 1590 O O . GLU A 1 200 ? -13.288 8.579 19.457 1.00 47.19 200 GLU A O 1
ATOM 1595 N N . VAL A 1 201 ? -14.953 7.247 20.136 1.00 49.06 201 VAL A N 1
ATOM 1596 C CA . VAL A 1 201 ? -15.946 7.981 19.342 1.00 49.06 201 VAL A CA 1
ATOM 1597 C C . VAL A 1 201 ? -16.268 9.248 20.117 1.00 49.06 201 VAL A C 1
ATOM 1599 O O . VAL A 1 201 ? -16.853 9.185 21.198 1.00 49.06 201 VAL A O 1
ATOM 1602 N N . THR A 1 202 ? -15.903 10.406 19.574 1.00 32.75 202 THR A N 1
ATOM 1603 C CA . THR A 1 202 ? -16.410 11.681 20.077 1.00 32.75 202 THR A CA 1
ATOM 1604 C C . THR A 1 202 ? -17.919 11.692 19.846 1.00 32.75 202 THR A C 1
ATOM 1606 O O . THR A 1 202 ? -18.382 11.853 18.716 1.00 32.75 202 THR A O 1
ATOM 1609 N N . LEU A 1 203 ? -18.692 11.450 20.906 1.00 30.47 203 LEU A N 1
ATOM 1610 C CA . LEU A 1 203 ? -20.138 11.629 20.884 1.00 30.47 203 LEU A CA 1
ATOM 1611 C C . LEU A 1 203 ? -20.405 13.118 20.657 1.00 30.47 203 LEU A C 1
ATOM 1613 O O . LEU A 1 203 ? -19.930 13.953 21.426 1.00 30.47 203 LEU A O 1
ATOM 1617 N N . LYS A 1 204 ? -21.127 13.443 19.588 1.00 28.11 204 LYS A N 1
ATOM 1618 C CA . LYS A 1 204 ? -21.722 14.762 19.403 1.00 28.11 204 LYS A CA 1
ATOM 1619 C C . LYS A 1 204 ? -23.230 14.623 19.441 1.00 28.11 204 LYS A C 1
ATOM 1621 O O . LYS A 1 204 ? -23.714 13.622 18.867 1.00 28.11 204 LYS A O 1
#

Secondary structure (DSSP, 8-state):
----S-----SSSEEEEEEETTEEEEHHHHHHSHHHHTTGGG-EEEEEEEEEHHHHHHHHHHHHHHHHHHHHHHHHH--HHHHHHHHHHHHHHHHIIIII-GGG-HHHHHHHHIIIIIS-PPP-EEEHHHHHHHHHHHHHHHHHHHHHHHTT--SHHHHHHHHHHHHHHHHHHHH---HHHHHHHHTT-----EETTEE-----

Foldseek 3Di:
DPPDPDDDPPQPFKFWWKADPNDIDTPVVQCPDPVSVVCPVVIHTDPWMKGFLQLVLLLLVVLLVQLVVLVCCCVVVVDLPSNLVSLVLQLVLLVCCQPVHPVPRPSSSVSVCCVCVVVVDDTWIWTCVLVSQLSVVSNVLSVVLSVCSVVVVPDPVSVVSSVVSSVQSCCCNPVVDHPSSVVVVVVVDDDQGPDTPDRDRPDD